Protein 8AII (pdb70)

InterPro domains:
  IPR004821 Cytidyltransferase-like domain [PF01467] (31-187)
  IPR004821 Cytidyltransferase-like domain [TIGR00125] (29-93)
  IPR005248 Nicotinate/nicotinamide nucleotide adenylyltransferase [MF_00244] (27-213)
  IPR005248 Nicotinate/nicotinamide nucleotide adenylyltransferase [PTHR39321] (27-213)
  IPR005248 Nicotinate/nicotinamide nucleotide adenylyltransferase [TIGR00482] (31-212)
  IPR005248 Nicotinate/nicotinamide nucleotide adenylyltransferase [cd02165] (29-212)
  IPR014729 Rossmann-like alpha/beta/alpha sandwich fold [G3DSA:3.40.50.620] (22-213)

Nearest PDB structures (foldseek):
  8aii-assembly1_A-2  TM=1.006E+00  e=9.623E-40  Enterococcus faecium
  9fyb-assembly1_B  TM=9.862E-01  e=6.782E-36  Enterococcus faecium
  9fyb-assembly1_A  TM=9.757E-01  e=2.408E-34  Enterococcus faecium
  3mmx-assembly3_C  TM=9.668E-01  e=5.795E-24  Bacillus anthracis
  3mmx-assembly1_A  TM=9.622E-01  e=2.511E-23  Bacillus anthracis

Organism: Enterococcus faecium (NCBI:txid1352)

Radius of gyration: 16.15 Å; Cα contacts (8 Å, |Δi|>4): 307; chains: 1; bounding box: 42×36×38 Å

B-factor: mean 56.64, std 21.01, range [23.48, 133.33]

Sequence (181 aa):
KKQVGILGGTFNPVHLAHLVMAEQAGRNLGLDRVFLLMPSYQTIDAKHRLNMLELAVEDNPFLQIETIELARGGKSYTTYDTMKELTQNNPDTDYYFIIGGDMVEYLPKWYKIDELTSMVNFVGIRRPGYTTDTPYPVIWVVDVPEIDISSTKIRQKIKEGCSIRYLVPDKVIDYIQNEGLYEY

Foldseek 3Di:
DAEEEEEEDQCLPPWDVNVQQQVQQCVVVVHQAYAYEHAADPPDVVLNVVQVCVQCVPPVRYHYDDVRVVVDDDDQVQVVLVVVCVVPVPYAYEYEDELVCLACCVVGDPSVVVLVRHAYEYEDDPPHDPDHPGHYHYDYTPDDPDDSVNVLVCLCVVHDCPPRHDPVSVVSCVVVVPSND

Secondary structure (DSSP, 8-state):
-EEEEEEEE--TT--HHHHHHHHHHHHHHT-SEEEEEEPP----HHHHHHHHHHHHTT-TTEEE--HHHHH-S---HHHHHHHHHHHSTTEEEEEEEETTGGGGGGGSTTHHHHHHHSEEEEEE-SSS-S--SS-EEEEE-------HHHHHHHHHHT---BTTB-HHHHHHHHHHTTT--

Structure (mmCIF, N/CA/C/O backbone):
data_8AII
#
_entry.id   8AII
#
_cell.length_a   62.511
_cell.length_b   65.644
_cell.length_c   108.373
_cell.angle_alpha   90.000
_cell.angle_beta   90.000
_cell.angle_gamma   90.000
#
_symmetry.space_group_name_H-M   'I 21 21 21'
#
loop_
_entity.id
_entity.type
_entity.pdbx_description
1 polymer 'Probable nicotinate-nucleotide adenylyltransferase'
2 non-polymer 'SULFATE ION'
3 non-polymer ADENINE
4 non-polymer 'MAGNESIUM ION'
5 water water
#
loop_
_atom_site.group_PDB
_atom_site.id
_atom_site.type_symbol
_atom_site.label_atom_id
_atom_site.label_alt_id
_atom_site.label_comp_id
_atom_site.label_asym_id
_atom_site.label_entity_id
_atom_site.lab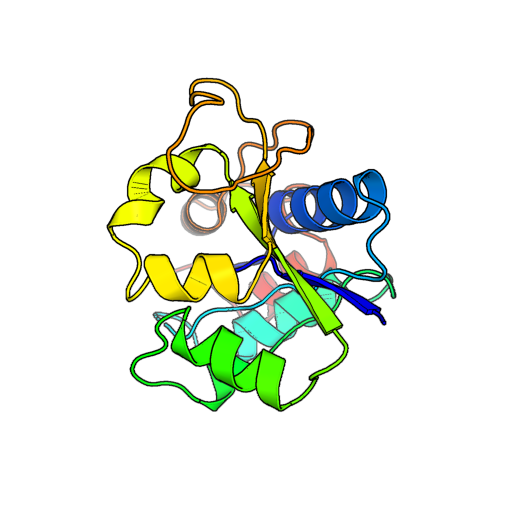el_seq_id
_atom_site.pdbx_PDB_ins_code
_atom_site.Cartn_x
_atom_site.Cartn_y
_atom_site.Cartn_z
_atom_site.occupancy
_atom_site.B_iso_or_equiv
_atom_site.auth_seq_id
_atom_site.auth_comp_id
_atom_site.auth_asym_id
_atom_site.auth_atom_id
_atom_site.pdbx_PDB_model_num
ATOM 1 N N . LYS A 1 24 ? -34.634 3.497 -26.681 1.00 54.04 24 LYS A N 1
ATOM 2 C CA . LYS A 1 24 ? -33.928 4.752 -26.432 1.00 53.89 24 LYS A CA 1
ATOM 3 C C . LYS A 1 24 ? -33.283 4.744 -25.053 1.00 55.11 24 LYS A C 1
ATOM 4 O O . LYS A 1 24 ? -33.928 4.999 -24.031 1.00 63.20 24 LYS A O 1
ATOM 10 N N . LYS A 1 25 ? -31.988 4.476 -25.047 1.00 39.34 25 LYS A N 1
ATOM 11 C CA . LYS A 1 25 ? -31.205 4.367 -23.834 1.00 43.50 25 LYS A CA 1
ATOM 12 C C . LYS A 1 25 ? -30.699 5.742 -23.412 1.00 42.62 25 LYS A C 1
ATOM 13 O O . LYS A 1 25 ? -30.564 6.665 -24.221 1.00 41.90 25 LYS A O 1
ATOM 19 N N . GLN A 1 26 ? -30.443 5.873 -22.119 1.00 39.03 26 GLN A N 1
ATOM 20 C CA . GLN A 1 26 ? -29.830 7.060 -21.545 1.00 37.78 26 GLN A CA 1
ATOM 21 C C . GLN A 1 26 ? -28.603 6.587 -20.792 1.00 38.54 26 GLN A C 1
ATOM 22 O O . GLN A 1 26 ? -28.718 5.790 -19.858 1.00 39.53 26 GLN A O 1
ATOM 28 N N . VAL A 1 27 ? -27.435 7.057 -21.202 1.00 35.51 27 VAL A N 1
ATOM 29 C CA . VAL A 1 27 ? -26.171 6.512 -20.729 1.00 33.35 27 VAL A CA 1
ATOM 30 C C . VAL A 1 27 ? -25.297 7.674 -20.291 1.00 33.36 27 VAL A C 1
ATOM 31 O O . VAL A 1 27 ? -25.127 8.637 -21.044 1.00 36.16 27 VAL A O 1
ATOM 35 N N . GLY A 1 28 ? -24.743 7.588 -19.078 1.00 32.70 28 GLY A N 1
ATOM 36 C CA . GLY A 1 28 ? -23.770 8.568 -18.625 1.00 32.75 28 GLY A CA 1
ATOM 37 C C . GLY A 1 28 ? -22.342 8.219 -19.015 1.00 31.79 28 GLY A C 1
ATOM 38 O O . GLY A 1 28 ? -21.986 7.054 -19.205 1.00 31.49 28 GLY A O 1
ATOM 39 N N . ILE A 1 29 ? -21.531 9.262 -19.173 1.00 30.12 29 ILE A N 1
ATOM 40 C CA . ILE A 1 29 ? -20.098 9.131 -19.411 1.00 31.49 29 ILE A CA 1
ATOM 41 C C . ILE A 1 29 ? -19.361 10.024 -18.417 1.00 35.97 29 ILE A C 1
ATOM 42 O O . ILE A 1 29 ? -19.612 11.233 -18.366 1.00 33.86 29 ILE A O 1
ATOM 47 N N . LEU A 1 30 ? -18.413 9.448 -17.679 1.00 32.77 30 LEU A N 1
ATOM 48 C CA . LEU A 1 30 ? -17.513 10.218 -16.820 1.00 36.16 30 LEU A CA 1
ATOM 49 C C . LEU A 1 30 ? -16.095 10.013 -17.329 1.00 35.12 30 LEU A C 1
ATOM 50 O O . LEU A 1 30 ? -15.550 8.907 -17.228 1.00 37.52 30 LEU A O 1
ATOM 55 N N . GLY A 1 31 ? -15.507 11.069 -17.912 1.00 39.61 31 GLY A N 1
ATOM 56 C CA . GLY A 1 31 ? -14.159 10.985 -18.428 1.00 45.01 31 GLY A CA 1
ATOM 57 C C . G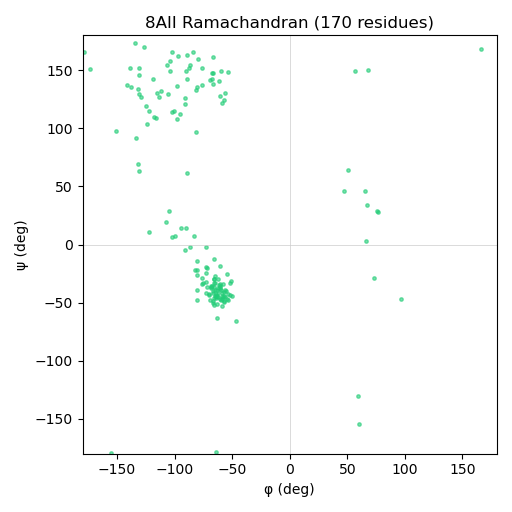LY A 1 31 ? -13.125 11.335 -17.370 1.00 49.38 31 GLY A C 1
ATOM 58 O O . GLY A 1 31 ? -13.448 11.916 -16.344 1.00 44.95 31 GLY A O 1
ATOM 59 N N . GLY A 1 32 ? -11.886 10.947 -17.635 1.00 50.89 32 GLY A N 1
ATOM 60 C CA . GLY A 1 32 ? -10.791 11.173 -16.712 1.00 43.42 32 GLY A CA 1
ATOM 61 C C . GLY A 1 32 ? -9.602 10.336 -17.130 1.00 49.76 32 GLY A C 1
ATOM 62 O O . GLY A 1 32 ? -9.702 9.456 -17.979 1.00 48.52 32 GLY A O 1
ATOM 63 N N . THR A 1 33 ? -8.455 10.630 -16.516 1.00 50.73 33 THR A N 1
ATOM 64 C CA . THR A 1 33 ? -7.295 9.756 -16.674 1.00 44.98 33 THR A CA 1
ATOM 65 C C . THR A 1 33 ? -7.430 8.491 -15.844 1.00 47.93 33 THR A C 1
ATOM 66 O O . THR A 1 33 ? -6.952 7.433 -16.258 1.00 47.39 33 THR A O 1
ATOM 70 N N . PHE A 1 34 ? -8.063 8.592 -14.673 1.00 41.31 34 PHE A N 1
ATOM 71 C CA . PHE A 1 34 ? -8.196 7.503 -13.706 1.00 40.08 34 PHE A CA 1
ATOM 72 C C . PHE A 1 34 ? -6.841 6.859 -13.423 1.00 44.63 34 PHE A C 1
ATOM 73 O O . PHE A 1 34 ? -6.594 5.687 -13.709 1.00 48.40 34 PHE A O 1
ATOM 81 N N . ASN A 1 35 ? -5.957 7.660 -12.840 1.00 43.14 35 ASN A N 1
ATOM 82 C CA . ASN A 1 35 ? -4.554 7.288 -12.663 1.00 41.33 35 ASN A CA 1
ATOM 83 C C . ASN A 1 35 ? -4.118 7.536 -11.225 1.00 48.56 35 ASN A C 1
ATOM 84 O O . ASN A 1 35 ? -3.206 8.327 -10.965 1.00 50.07 35 ASN A O 1
ATOM 89 N N . PRO A 1 36 ? -4.716 6.824 -10.254 1.00 45.11 36 PRO A N 1
ATOM 90 C CA . PRO A 1 36 ? -5.666 5.714 -10.380 1.00 41.09 36 PRO A CA 1
ATOM 91 C C . PRO A 1 36 ? -7.119 6.100 -10.129 1.00 44.63 36 PRO A C 1
ATOM 92 O O . PRO A 1 36 ? -7.393 7.170 -9.577 1.00 47.66 36 PRO A O 1
ATOM 96 N N . VAL A 1 37 ? -8.044 5.217 -10.506 1.00 40.33 37 VAL A N 1
ATOM 97 C CA . VAL A 1 37 ? -9.448 5.339 -10.109 1.00 40.12 37 VAL A CA 1
ATOM 98 C C . VAL A 1 37 ? -9.532 5.464 -8.585 1.00 43.41 37 VAL A C 1
ATOM 99 O O . VAL A 1 37 ? -8.701 4.896 -7.869 1.00 42.37 37 VAL A O 1
ATOM 103 N N . HIS A 1 38 ? -10.533 6.185 -8.066 1.00 43.63 38 HIS A N 1
ATOM 104 C CA . HIS A 1 38 ? -10.651 6.364 -6.616 1.00 38.97 38 HIS A CA 1
ATOM 105 C C . HIS A 1 38 ? -12.098 6.648 -6.236 1.00 41.77 38 HIS A C 1
ATOM 106 O O . HIS A 1 38 ? -12.984 6.709 -7.092 1.00 34.63 38 HIS A O 1
ATOM 113 N N . LEU A 1 39 ? -12.332 6.836 -4.924 1.00 32.83 39 LEU A N 1
ATOM 114 C CA . LEU A 1 39 ? -13.708 6.881 -4.433 1.00 36.11 39 LEU A CA 1
ATOM 115 C C . LEU A 1 39 ? -14.516 8.004 -5.064 1.00 32.96 39 LEU A C 1
ATOM 116 O O . LEU A 1 39 ? -15.720 7.852 -5.282 1.00 35.55 39 LEU A O 1
ATOM 121 N N . ALA A 1 40 ? -13.892 9.148 -5.336 1.00 37.50 40 ALA A N 1
ATOM 122 C CA . ALA A 1 40 ? -14.674 10.260 -5.871 1.00 33.34 40 ALA A CA 1
ATOM 123 C C . ALA A 1 40 ? -15.216 9.935 -7.260 1.00 32.78 40 ALA A C 1
ATOM 124 O O . ALA A 1 40 ? -16.352 10.304 -7.589 1.00 36.04 40 ALA A O 1
ATOM 126 N N . HIS A 1 41 ? -14.434 9.217 -8.078 1.00 31.65 41 HIS A N 1
ATOM 127 C CA . HIS A 1 41 ? -14.939 8.758 -9.378 1.00 36.92 41 HIS A CA 1
ATOM 128 C C . HIS A 1 41 ? -16.201 7.930 -9.208 1.00 35.47 41 HIS A C 1
ATOM 129 O O . HIS A 1 41 ? -17.182 8.108 -9.939 1.00 35.29 41 HIS A O 1
ATOM 136 N N . LEU A 1 42 ? -16.193 7.010 -8.241 1.00 32.44 42 LEU A N 1
ATOM 137 C CA . LEU A 1 42 ? -17.328 6.111 -8.063 1.00 25.63 42 LEU A CA 1
ATOM 138 C C . LEU A 1 42 ? -18.554 6.836 -7.532 1.00 34.51 42 LEU A C 1
ATOM 139 O O . LEU A 1 42 ? -19.681 6.556 -7.966 1.00 31.78 42 LEU A O 1
ATOM 144 N N . VAL A 1 43 ? -18.366 7.721 -6.554 1.00 32.37 43 VAL A N 1
ATOM 145 C CA . VAL A 1 43 ? -19.481 8.508 -6.034 1.00 32.69 43 VAL A CA 1
ATOM 146 C C . VAL A 1 43 ? -20.049 9.424 -7.116 1.00 31.80 43 VAL A C 1
ATOM 147 O O . VAL A 1 43 ? -21.266 9.538 -7.274 1.00 32.19 43 VAL A O 1
ATOM 151 N N . MET A 1 44 ? -19.178 10.120 -7.848 1.00 30.45 44 MET A N 1
ATOM 152 C CA . MET A 1 44 ? -19.671 11.041 -8.879 1.00 32.82 44 MET A CA 1
ATOM 153 C C . MET A 1 44 ? -20.481 10.295 -9.932 1.00 34.22 44 MET A C 1
ATOM 154 O O . MET A 1 44 ? -21.580 10.719 -10.311 1.00 38.04 44 MET A O 1
ATOM 159 N N . ALA A 1 45 ? -19.953 9.171 -10.407 1.00 37.96 45 ALA A N 1
ATOM 160 C CA . ALA A 1 45 ? -20.631 8.414 -11.448 1.00 35.90 45 ALA A CA 1
ATOM 161 C C . ALA A 1 45 ? -21.939 7.841 -10.935 1.00 37.45 45 ALA A C 1
ATOM 162 O O . ALA A 1 45 ? -22.993 8.025 -11.554 1.00 31.42 45 ALA A O 1
ATOM 164 N N . GLU A 1 46 ? -21.897 7.133 -9.798 1.00 30.60 46 GLU A N 1
ATOM 165 C CA . GLU A 1 46 ? -23.125 6.531 -9.287 1.00 28.43 46 GLU A CA 1
ATOM 166 C C . GLU A 1 46 ? -24.170 7.580 -8.940 1.00 30.53 46 GLU A C 1
ATOM 167 O O . GLU A 1 46 ? -25.349 7.420 -9.279 1.00 35.16 46 GLU A O 1
ATOM 173 N N . GLN A 1 47 ? -23.769 8.661 -8.257 1.00 33.08 47 GLN A N 1
ATOM 174 C CA . GLN A 1 47 ? -24.760 9.634 -7.797 1.00 32.59 47 GLN A CA 1
ATOM 175 C C . GLN A 1 47 ? -25.371 10.396 -8.978 1.00 35.35 47 GLN A C 1
ATOM 176 O O . GLN A 1 47 ? -26.590 10.589 -9.035 1.00 35.62 47 GLN A O 1
ATOM 182 N N . ALA A 1 48 ? -24.533 10.895 -9.892 1.00 33.28 48 ALA A N 1
ATOM 183 C CA . ALA A 1 48 ? -25.060 11.619 -11.057 1.00 34.86 48 ALA A CA 1
ATOM 184 C C . ALA A 1 48 ? -26.008 10.740 -11.868 1.00 34.88 48 ALA A C 1
ATOM 185 O O . ALA A 1 48 ? -27.115 11.160 -12.236 1.00 35.45 48 ALA A O 1
ATOM 187 N N . GLY A 1 49 ? -25.598 9.505 -12.145 1.00 37.36 49 GLY A N 1
ATOM 188 C CA . GLY A 1 49 ? -26.453 8.621 -12.916 1.00 32.71 49 GLY A CA 1
ATOM 189 C C . GLY A 1 49 ? -27.730 8.252 -12.188 1.00 37.69 49 GLY A C 1
ATOM 190 O O . GLY A 1 49 ? -28.816 8.276 -12.774 1.00 35.33 49 GLY A O 1
ATOM 191 N N . ARG A 1 50 ? -27.623 7.879 -10.905 1.00 32.90 50 ARG A N 1
ATOM 192 C CA . ARG A 1 50 ? -28.818 7.470 -10.179 1.00 31.13 50 ARG A CA 1
ATOM 193 C C . ARG A 1 50 ? -29.743 8.656 -9.951 1.00 33.39 50 ARG A C 1
ATOM 194 O O . ARG A 1 50 ? -30.964 8.510 -10.007 1.00 33.53 50 ARG A O 1
ATOM 202 N N . ASN A 1 51 ? -29.188 9.844 -9.684 1.00 34.36 51 ASN A N 1
ATOM 203 C CA . ASN A 1 51 ? -30.081 10.960 -9.392 1.00 38.91 51 ASN A CA 1
ATOM 204 C C . ASN A 1 51 ? -30.860 11.360 -10.650 1.00 38.91 51 ASN A C 1
ATOM 205 O O . ASN A 1 51 ? -32.044 11.712 -10.575 1.00 36.53 51 ASN A O 1
ATOM 210 N N . LEU A 1 52 ? -30.228 11.275 -11.818 1.00 36.36 52 LEU A N 1
ATOM 211 C CA . LEU A 1 52 ? -30.907 11.594 -13.069 1.00 29.10 52 LEU A CA 1
ATOM 212 C C . LEU A 1 52 ? -31.765 10.445 -13.574 1.00 35.54 52 LEU A C 1
ATOM 213 O O . LEU A 1 52 ? -32.574 10.650 -14.488 1.00 40.64 52 LEU A O 1
ATOM 218 N N . GLY A 1 53 ? -31.590 9.242 -13.034 1.00 35.27 53 GLY A N 1
ATOM 219 C CA . GLY A 1 53 ? -32.323 8.108 -13.553 1.00 35.37 53 GLY A CA 1
ATOM 220 C C . GLY A 1 53 ? -31.778 7.588 -14.867 1.00 36.03 53 GLY A C 1
ATOM 221 O O . GLY A 1 53 ? -32.541 7.057 -15.679 1.00 38.43 53 GLY A O 1
ATOM 222 N N . LEU A 1 54 ? -30.477 7.750 -15.113 1.00 31.05 54 LEU A N 1
ATOM 223 C CA . LEU A 1 54 ? -29.854 7.163 -16.294 1.00 36.66 54 LEU A CA 1
ATOM 224 C C . LEU A 1 54 ? -29.867 5.637 -16.191 1.00 36.01 54 LEU A C 1
ATOM 225 O O . LEU A 1 54 ? -30.048 5.065 -15.109 1.00 35.06 54 LEU A O 1
ATOM 230 N N . ASP A 1 55 ? -29.689 4.966 -17.342 1.00 35.58 55 ASP A N 1
ATOM 231 C CA . ASP A 1 55 ? -29.678 3.500 -17.348 1.00 29.68 55 ASP A CA 1
ATOM 232 C C . ASP A 1 55 ? -28.376 2.923 -16.806 1.00 26.66 55 ASP A C 1
ATOM 233 O O . ASP A 1 55 ? -28.370 1.792 -16.304 1.00 33.01 55 ASP A O 1
ATOM 238 N N . ARG A 1 56 ? -27.268 3.642 -16.958 1.00 32.51 56 ARG A N 1
ATOM 239 C CA . ARG A 1 56 ? -25.953 3.208 -16.494 1.00 34.74 56 ARG A CA 1
ATOM 240 C C . ARG A 1 56 ? -24.995 4.330 -16.834 1.00 30.60 56 ARG A C 1
ATOM 241 O O . ARG A 1 56 ? -25.337 5.260 -17.576 1.00 33.90 56 ARG A O 1
ATOM 249 N N . VAL A 1 57 ? -23.803 4.264 -16.234 1.00 29.84 57 VAL A N 1
ATOM 250 C CA . VAL A 1 57 ? -22.766 5.272 -16.415 1.00 29.89 57 VAL A CA 1
ATOM 251 C C . VAL A 1 57 ? -21.468 4.551 -16.720 1.00 36.08 57 VAL A C 1
ATOM 252 O O . VAL A 1 57 ? -21.118 3.588 -16.032 1.00 37.07 57 VAL A O 1
ATOM 256 N N . PHE A 1 58 ? -20.754 5.023 -17.736 1.00 31.28 58 PHE A N 1
ATOM 257 C CA . PHE A 1 58 ? -19.469 4.471 -18.122 1.00 33.33 58 PHE A CA 1
ATOM 258 C C . PHE A 1 58 ? -18.378 5.406 -17.629 1.00 33.32 58 PHE A C 1
ATOM 259 O O . PHE A 1 58 ? -18.464 6.624 -17.827 1.00 36.42 58 PHE A O 1
ATOM 267 N N A LEU A 1 59 ? -17.368 4.835 -16.972 0.43 33.08 59 LEU A N 1
ATOM 268 N N B LEU A 1 59 ? -17.348 4.840 -17.010 0.57 33.38 59 LEU A N 1
ATOM 269 C CA A LEU A 1 59 ? -16.105 5.524 -16.743 0.43 30.97 59 LEU A CA 1
ATOM 270 C CA B LEU A 1 59 ? -16.119 5.570 -16.736 0.57 30.53 59 LEU A CA 1
ATOM 271 C C A LEU A 1 59 ? -15.265 5.402 -18.007 0.43 32.96 59 LEU A C 1
ATOM 272 C C B LEU A 1 59 ? -15.228 5.412 -17.962 0.57 33.24 59 LEU A C 1
ATOM 273 O O A LEU A 1 59 ? -15.045 4.294 -18.502 0.43 32.51 59 LEU A O 1
ATOM 274 O O B LEU A 1 59 ? -14.951 4.289 -18.390 0.57 33.45 59 LEU A O 1
ATOM 283 N N . MET A 1 60 ? -14.806 6.531 -18.544 1.00 30.15 60 MET A N 1
ATOM 284 C CA . MET A 1 60 ? -14.131 6.538 -19.839 1.00 34.68 60 MET A CA 1
ATOM 285 C C . MET A 1 60 ? -12.700 7.024 -19.704 1.00 33.38 60 MET A C 1
ATOM 286 O O . MET A 1 60 ? -12.433 8.235 -19.760 1.00 38.19 60 MET A O 1
ATOM 291 N N . PRO A 1 61 ? -11.741 6.117 -19.551 1.00 36.21 61 PRO A N 1
ATOM 292 C CA . PRO A 1 61 ? -10.346 6.533 -19.402 1.00 35.69 61 PRO A CA 1
ATOM 293 C C . PRO A 1 61 ? -9.836 7.173 -20.671 1.00 50.96 61 PRO A C 1
ATOM 294 O O . PRO A 1 61 ? -10.092 6.690 -21.775 1.00 45.00 61 PRO A O 1
ATOM 298 N N . SER A 1 62 ? -9.098 8.260 -20.509 1.00 50.72 62 SER A N 1
ATOM 299 C CA . SER A 1 62 ? -8.507 8.918 -21.658 1.00 49.86 62 SER A CA 1
ATOM 300 C C . SER A 1 62 ? -7.192 8.241 -22.026 1.00 50.27 62 SER A C 1
ATOM 301 O O . SER A 1 62 ? -6.628 7.457 -21.259 1.00 47.20 62 SER A O 1
ATOM 304 N N . TYR A 1 63 ? -6.701 8.539 -23.222 1.00 53.66 63 TYR A N 1
ATOM 305 C CA . TYR A 1 63 ? -5.424 7.984 -23.629 1.00 62.22 63 TYR A CA 1
ATOM 306 C C . TYR A 1 63 ? -4.286 8.794 -23.026 1.00 62.19 63 TYR A C 1
ATOM 307 O O . TYR A 1 63 ? -4.314 10.028 -23.033 1.00 65.97 63 TYR A O 1
ATOM 316 N N . GLN A 1 64 ? -3.289 8.085 -22.496 1.00 67.87 64 GLN A N 1
ATOM 317 C CA . GLN A 1 64 ? -2.161 8.690 -21.777 1.00 68.22 64 GLN A CA 1
ATOM 318 C C . GLN A 1 64 ? -2.608 9.549 -20.595 1.00 72.74 64 GLN A C 1
ATOM 319 O O . GLN A 1 64 ? -3.676 9.327 -20.007 1.00 76.21 64 GLN A O 1
ATOM 325 N N . THR A 1 73 ? 3.469 8.426 -16.224 1.00 114.58 73 THR A N 1
ATOM 326 C CA . THR A 1 73 ? 3.070 7.662 -17.407 1.00 111.33 73 THR A CA 1
ATOM 327 C C . THR A 1 73 ? 3.154 6.153 -17.158 1.00 102.03 73 THR A C 1
ATOM 328 O O . THR A 1 73 ? 4.200 5.538 -17.373 1.00 109.06 73 THR A O 1
ATOM 332 N N . ILE A 1 74 ? 2.049 5.562 -16.706 1.00 96.71 74 ILE A N 1
ATOM 333 C CA . ILE A 1 74 ? 1.962 4.121 -16.503 1.00 84.89 74 ILE A CA 1
ATOM 334 C C . ILE A 1 74 ? 1.103 3.538 -17.615 1.00 78.68 74 ILE A C 1
ATOM 335 O O . ILE A 1 74 ? 0.263 4.231 -18.204 1.00 72.67 74 ILE A O 1
ATOM 340 N N . ASP A 1 75 ? 1.325 2.256 -17.914 1.00 75.90 75 ASP A N 1
ATOM 341 C CA . ASP A 1 75 ? 0.657 1.647 -19.055 1.00 75.77 75 ASP A CA 1
ATOM 342 C C . ASP A 1 75 ? -0.847 1.546 -18.823 1.00 67.16 75 ASP A C 1
ATOM 343 O O . ASP A 1 75 ? -1.324 1.390 -17.693 1.00 62.41 75 ASP A O 1
ATOM 348 N N . ALA A 1 76 ? -1.600 1.654 -19.921 1.00 60.85 76 ALA A N 1
ATOM 349 C CA . ALA A 1 76 ? -3.049 1.710 -19.806 1.00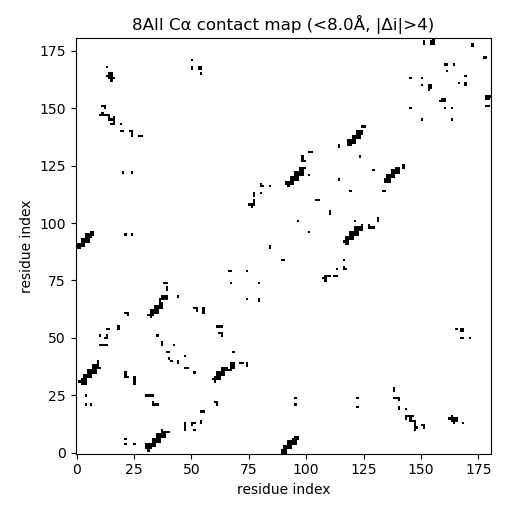 59.92 76 ALA A CA 1
ATOM 350 C C . ALA A 1 76 ? -3.616 0.415 -19.248 1.00 57.20 76 ALA A C 1
ATOM 351 O O . ALA A 1 76 ? -4.647 0.442 -18.571 1.00 51.91 76 ALA A O 1
ATOM 353 N N . LYS A 1 77 ? -2.922 -0.684 -19.469 1.00 57.15 77 LYS A N 1
ATOM 354 C CA . LYS A 1 77 ? -3.444 -1.973 -18.983 1.00 57.67 77 LYS A CA 1
ATOM 355 C C . LYS A 1 77 ? -3.683 -1.864 -17.481 1.00 53.29 77 LYS A C 1
ATOM 356 O O . LYS A 1 77 ? -4.657 -2.408 -16.995 1.00 54.34 77 LYS A O 1
ATOM 362 N N . HIS A 1 78 ? -2.784 -1.193 -16.790 1.00 55.18 78 HIS A N 1
ATOM 363 C CA . HIS A 1 78 ? -2.907 -1.062 -15.342 1.00 54.88 78 HIS A CA 1
ATOM 364 C C . HIS A 1 78 ? -4.113 -0.221 -14.966 1.00 48.00 78 HIS A C 1
ATOM 365 O O . HIS A 1 78 ? -4.924 -0.627 -14.125 1.00 46.47 78 HIS A O 1
ATOM 372 N N . ARG A 1 79 ? -4.237 0.964 -15.573 1.00 50.88 79 ARG A N 1
ATOM 373 C CA . ARG A 1 79 ? -5.392 1.820 -15.328 1.00 48.75 79 ARG A CA 1
ATOM 374 C C . ARG A 1 79 ? -6.692 1.078 -15.600 1.00 47.00 79 ARG A C 1
ATOM 375 O O . ARG A 1 79 ? -7.672 1.227 -14.864 1.00 39.53 79 ARG A O 1
ATOM 383 N N . LEU A 1 80 ? -6.722 0.275 -16.667 1.00 49.31 80 LEU A N 1
ATOM 384 C CA . LEU A 1 80 ? -7.937 -0.456 -17.022 1.00 41.50 80 LEU A CA 1
ATOM 385 C C . LEU A 1 80 ? -8.235 -1.571 -16.024 1.00 42.25 80 LEU A C 1
ATOM 386 O O . LEU A 1 80 ? -9.394 -1.783 -15.652 1.00 43.33 80 LEU A O 1
ATOM 391 N N . ASN A 1 81 ? -7.209 -2.325 -15.623 1.00 39.42 81 ASN A N 1
ATOM 392 C CA . ASN A 1 81 ? -7.395 -3.367 -14.619 1.00 48.04 81 ASN A CA 1
ATOM 393 C C . ASN A 1 81 ?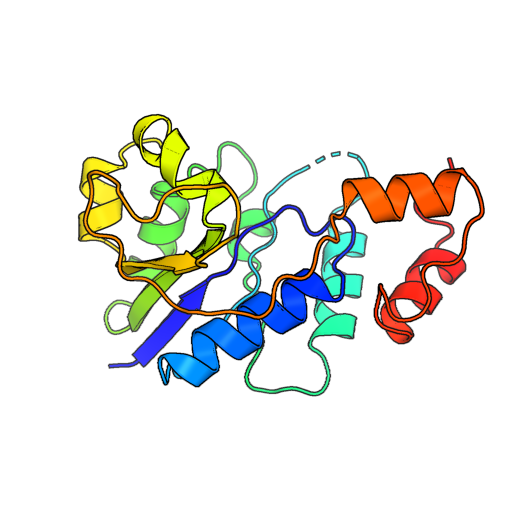 -7.954 -2.789 -13.329 1.00 50.23 81 ASN A C 1
ATOM 394 O O . ASN A 1 81 ? -8.868 -3.357 -12.720 1.00 46.71 81 ASN A O 1
ATOM 399 N N . MET A 1 82 ? -7.396 -1.664 -12.885 1.00 48.80 82 MET A N 1
ATOM 400 C CA . MET A 1 82 ? -7.897 -1.033 -11.672 1.00 36.56 82 MET A CA 1
ATOM 401 C C . MET A 1 82 ? -9.333 -0.573 -11.853 1.00 42.32 82 MET A C 1
ATOM 402 O O . MET A 1 82 ? -10.176 -0.791 -10.973 1.00 43.68 82 MET A O 1
ATOM 407 N N . LEU A 1 83 ? -9.632 0.047 -13.002 1.00 43.63 83 LEU A N 1
ATOM 408 C CA . LEU A 1 83 ? -10.994 0.484 -13.290 1.00 42.38 83 LEU A CA 1
ATOM 409 C C . LEU A 1 83 ? -11.960 -0.686 -13.228 1.00 38.31 83 LEU A C 1
ATOM 410 O O . LEU A 1 83 ? -13.003 -0.611 -12.574 1.00 39.68 83 LEU A O 1
ATOM 415 N N . GLU A 1 84 ? -11.621 -1.787 -13.894 1.00 40.76 84 GLU A N 1
ATOM 416 C CA . GLU A 1 84 ? -12.512 -2.943 -13.880 1.00 47.42 84 GLU A CA 1
ATOM 417 C C . GLU A 1 84 ? -12.678 -3.512 -12.471 1.00 48.48 84 GLU A C 1
ATOM 418 O O . GLU A 1 84 ? -13.790 -3.885 -12.075 1.00 46.27 84 GLU A O 1
ATOM 424 N N . LEU A 1 85 ? -11.598 -3.557 -11.682 1.00 48.45 85 LEU A N 1
ATOM 425 C CA . LEU A 1 85 ? -11.739 -3.959 -10.283 1.00 50.56 85 LEU A CA 1
ATOM 426 C C . LEU A 1 85 ? -12.678 -3.021 -9.525 1.00 45.24 85 LEU A C 1
ATOM 427 O O . LEU A 1 85 ? -13.500 -3.469 -8.717 1.00 44.65 85 LEU A O 1
ATOM 432 N N . ALA A 1 86 ? -12.592 -1.720 -9.804 1.00 40.22 86 ALA A N 1
ATOM 433 C CA . ALA A 1 86 ? -13.342 -0.735 -9.032 1.00 37.99 86 ALA A CA 1
ATOM 434 C C . ALA A 1 86 ? -14.841 -0.831 -9.271 1.00 43.90 86 ALA A C 1
ATOM 435 O O . ALA A 1 86 ? -15.619 -0.592 -8.345 1.00 34.06 86 ALA A O 1
ATOM 437 N N . VAL A 1 87 ? -15.269 -1.132 -10.506 1.00 41.97 87 VAL A N 1
ATOM 438 C CA . VAL A 1 87 ? -16.692 -1.175 -10.860 1.00 40.31 87 VAL A CA 1
ATOM 439 C C . VAL A 1 87 ? -17.230 -2.599 -10.870 1.00 44.00 87 VAL A C 1
ATOM 440 O O . VAL A 1 87 ? -18.393 -2.823 -11.228 1.00 39.88 87 VAL A O 1
ATOM 444 N N . GLU A 1 88 ? -16.413 -3.556 -10.428 1.00 44.70 88 GLU A N 1
ATOM 445 C CA . GLU A 1 88 ? -16.626 -4.989 -10.633 1.00 58.59 88 GLU A CA 1
ATOM 446 C C . GLU A 1 88 ? -18.024 -5.454 -10.237 1.00 58.89 88 GLU A C 1
ATOM 447 O O . GLU A 1 88 ? -18.653 -6.256 -10.942 1.00 62.96 88 GLU A O 1
ATOM 453 N N . ASP A 1 89 ? -18.503 -4.994 -9.083 1.00 44.12 89 ASP A N 1
ATOM 454 C CA . ASP A 1 89 ? -19.633 -5.605 -8.399 1.00 49.78 89 ASP A CA 1
ATOM 455 C C . ASP A 1 89 ? -20.902 -4.790 -8.548 1.00 47.20 89 ASP A C 1
ATOM 456 O O . ASP A 1 89 ? -21.755 -4.814 -7.658 1.00 43.12 89 ASP A O 1
ATOM 461 N N . ASN A 1 90 ? -21.033 -4.060 -9.650 1.00 44.36 90 ASN A N 1
ATOM 462 C CA . ASN A 1 90 ? -22.042 -3.012 -9.772 1.00 38.36 90 ASN A CA 1
ATOM 463 C C . ASN A 1 90 ? -22.421 -2.895 -11.237 1.00 37.15 90 ASN A C 1
ATOM 464 O O . ASN A 1 90 ? -21.738 -2.208 -12.006 1.00 35.53 90 ASN A O 1
ATOM 469 N N . PRO A 1 91 ? -23.520 -3.520 -11.663 1.00 38.72 91 PRO A N 1
ATOM 470 C CA . PRO A 1 91 ? -23.916 -3.453 -13.082 1.00 39.05 91 PRO A CA 1
ATOM 471 C C . PRO A 1 91 ? -24.183 -2.049 -13.574 1.00 40.94 91 PRO A C 1
ATOM 472 O O . PRO A 1 91 ? -24.171 -1.816 -14.792 1.00 39.65 91 PRO A O 1
ATOM 476 N N . PHE A 1 92 ? -24.413 -1.098 -12.667 1.00 33.65 92 PHE A N 1
ATOM 477 C CA . PHE A 1 92 ? -24.709 0.269 -13.074 1.00 32.81 92 PHE A CA 1
ATOM 478 C C . PHE A 1 92 ? -23.487 0.994 -13.603 1.00 31.80 92 PHE A C 1
ATOM 479 O O . PHE A 1 92 ? -23.625 1.959 -14.364 1.00 32.96 92 PHE A O 1
ATOM 487 N N . LEU A 1 93 ? -22.291 0.584 -13.208 1.00 28.41 93 LEU A N 1
ATOM 488 C CA . LEU A 1 93 ? -21.085 1.288 -13.622 1.00 32.23 93 LEU A CA 1
ATOM 489 C C . LEU A 1 93 ? -20.258 0.362 -14.492 1.00 34.31 93 LEU A C 1
ATOM 490 O O . LEU A 1 93 ? -20.028 -0.799 -14.125 1.00 32.70 93 LEU A O 1
ATOM 495 N N . GLN A 1 94 ? -19.842 0.866 -15.651 1.00 35.53 94 GLN A N 1
ATOM 496 C CA . GLN A 1 94 ? -19.085 0.095 -16.622 1.00 35.23 94 GLN A CA 1
ATOM 497 C C . GLN A 1 94 ? -17.921 0.941 -17.119 1.00 29.06 94 GLN A C 1
ATOM 498 O O . GLN A 1 94 ? -17.819 2.131 -16.817 1.00 32.72 94 GLN A O 1
ATOM 504 N N . ILE A 1 95 ? -17.045 0.322 -17.910 1.00 34.96 95 ILE A N 1
ATOM 505 C CA . ILE A 1 95 ? -15.853 0.978 -18.438 1.00 31.48 95 ILE A CA 1
ATOM 506 C C . ILE A 1 95 ? -15.997 1.099 -19.956 1.00 34.48 95 ILE A C 1
ATOM 507 O O . ILE A 1 95 ? -16.256 0.107 -20.639 1.00 32.02 95 ILE A O 1
ATOM 512 N N . GLU A 1 96 ? -15.826 2.311 -20.469 1.00 33.07 96 GLU A N 1
ATOM 513 C CA . GLU A 1 96 ? -15.808 2.578 -21.902 1.00 34.70 96 GLU A CA 1
ATOM 514 C C . GLU A 1 96 ? -14.348 2.714 -22.320 1.00 40.60 96 GLU A C 1
ATOM 515 O O . GLU A 1 96 ? -13.655 3.632 -21.880 1.00 39.12 96 GLU A O 1
ATOM 521 N N . THR A 1 97 ? -13.876 1.796 -23.155 1.00 39.22 97 THR A N 1
ATOM 522 C CA . THR A 1 97 ? -12.461 1.699 -23.485 1.00 36.32 97 THR A CA 1
ATOM 523 C C . THR A 1 97 ? -12.119 2.285 -24.849 1.00 40.79 97 THR A C 1
ATOM 524 O O . THR A 1 97 ? -10.974 2.146 -25.293 1.00 38.46 97 THR A O 1
ATOM 528 N N . ILE A 1 98 ? -13.076 2.928 -25.530 1.00 37.38 98 ILE A N 1
ATOM 529 C CA . ILE A 1 98 ? -12.840 3.318 -26.922 1.00 40.66 98 ILE A CA 1
ATOM 530 C C . ILE A 1 98 ? -11.650 4.264 -27.043 1.00 45.23 98 ILE A C 1
ATOM 531 O O . ILE A 1 98 ? -10.889 4.192 -28.012 1.00 41.12 98 ILE A O 1
ATOM 536 N N . GLU A 1 99 ? -11.425 5.126 -26.047 1.00 43.11 99 GLU A N 1
ATOM 537 C CA . GLU A 1 99 ? -10.322 6.080 -26.166 1.00 43.40 99 GLU A CA 1
ATOM 538 C C . GLU A 1 99 ? -8.971 5.395 -26.008 1.00 45.42 99 GLU A C 1
ATOM 539 O O . GLU A 1 99 ? -7.992 5.788 -26.664 1.00 49.07 99 GLU A O 1
ATOM 545 N N . LEU A 1 100 ? -8.905 4.344 -25.187 1.00 49.30 100 LEU A N 1
ATOM 546 C CA . LEU A 1 100 ? -7.674 3.566 -25.081 1.00 48.44 100 LEU A CA 1
ATOM 547 C C . LEU A 1 100 ? -7.355 2.841 -26.376 1.00 49.84 100 LEU A C 1
ATOM 548 O O . LEU A 1 100 ? -6.180 2.665 -26.715 1.00 49.19 100 LEU A O 1
ATOM 553 N N . ALA A 1 101 ? -8.380 2.414 -27.114 1.00 49.56 101 ALA A N 1
ATOM 554 C CA . ALA A 1 101 ? -8.143 1.632 -28.323 1.00 51.35 101 ALA A CA 1
ATOM 555 C C . ALA A 1 101 ? -7.774 2.514 -29.501 1.00 57.00 101 ALA A C 1
ATOM 556 O O . ALA A 1 101 ? -6.920 2.149 -30.315 1.00 58.89 101 ALA A O 1
ATOM 558 N N . ARG A 1 102 ? -8.412 3.674 -29.616 1.00 66.46 102 ARG A N 1
ATOM 559 C CA . ARG A 1 102 ? -8.199 4.512 -30.788 1.00 69.72 102 ARG A CA 1
ATOM 560 C C . ARG A 1 102 ? -6.915 5.324 -30.686 1.00 71.08 102 ARG A C 1
ATOM 561 O O . ARG A 1 102 ? -6.322 5.665 -31.715 1.00 69.64 102 ARG A O 1
ATOM 569 N N . GLY A 1 103 ? -6.465 5.621 -29.467 1.00 72.66 103 GLY A N 1
ATOM 570 C CA . GLY A 1 103 ? -5.224 6.322 -29.192 1.00 79.64 103 GLY A CA 1
ATOM 571 C C . GLY A 1 103 ? -5.187 7.706 -29.812 1.00 85.00 103 GLY A C 1
ATOM 572 O O . GLY A 1 103 ? -6.219 8.356 -30.036 1.00 80.77 103 GLY A O 1
ATOM 573 N N . GLY A 1 104 ? -3.965 8.171 -30.067 1.00 82.11 104 GLY A N 1
ATOM 574 C CA . GLY A 1 104 ? -3.734 9.366 -30.863 1.00 88.07 104 GLY A CA 1
ATOM 575 C C . GLY A 1 104 ? -4.362 10.650 -30.362 1.00 88.41 104 GLY A C 1
ATOM 576 O O . GLY A 1 104 ? -4.164 11.072 -29.214 1.00 88.41 104 GLY A O 1
ATOM 577 N N . LYS A 1 105 ? -5.051 11.337 -31.269 1.00 90.15 105 LYS A N 1
ATOM 578 C CA . LYS A 1 105 ? -5.564 12.681 -30.920 1.00 93.64 105 LYS A CA 1
ATOM 579 C C . LYS A 1 105 ? -6.575 12.666 -29.777 1.00 92.94 105 LYS A C 1
ATOM 580 O O . LYS A 1 105 ? -6.298 13.340 -28.767 1.00 91.60 105 LYS A O 1
ATOM 586 N N . SER A 1 106 ? -7.709 12.003 -29.984 1.00 91.45 106 SER A N 1
ATOM 587 C CA . SER A 1 106 ? -8.760 11.888 -28.942 1.00 81.83 106 SER A CA 1
ATOM 588 C C . SER A 1 106 ? -9.452 13.169 -28.525 1.00 70.62 106 SER A C 1
ATOM 589 O O . SER A 1 106 ? -9.583 13.390 -27.320 1.00 68.77 106 SER A O 1
ATOM 592 N N . TYR A 1 107 ? -9.859 13.988 -29.474 1.00 69.12 107 TYR A N 1
ATOM 593 C CA . TYR A 1 107 ? -10.727 15.057 -29.013 1.00 59.41 107 TYR A CA 1
ATOM 594 C C . TYR A 1 107 ? -12.075 14.453 -28.655 1.00 54.94 107 TYR A C 1
ATOM 595 O O . TYR A 1 107 ? -12.554 13.528 -29.321 1.00 57.73 107 TYR A O 1
ATOM 604 N N A THR A 1 108 ? -12.683 14.984 -27.594 0.70 49.49 108 THR A N 1
ATOM 605 N N B THR A 1 108 ? -12.696 14.969 -27.590 0.30 50.64 108 THR A N 1
ATOM 606 C CA A THR A 1 108 ? -13.914 14.407 -27.079 0.70 46.62 108 THR A CA 1
ATOM 607 C CA B THR A 1 108 ? -13.908 14.328 -27.089 0.30 46.17 108 THR A CA 1
ATOM 608 C C A THR A 1 108 ? -14.994 14.384 -28.141 0.70 44.36 108 THR A C 1
ATOM 609 C C B THR A 1 108 ? -15.058 14.421 -28.088 0.30 45.61 108 THR A C 1
ATOM 610 O O A THR A 1 108 ? -15.770 13.428 -28.227 0.70 44.04 108 THR A O 1
ATOM 611 O O B THR A 1 108 ? -15.950 13.566 -28.076 0.30 43.97 108 THR A O 1
ATOM 618 N N . TYR A 1 109 ? -15.051 15.432 -28.961 1.00 50.57 109 TYR A N 1
ATOM 619 C CA . TYR A 1 109 ? -16.001 15.474 -30.075 1.00 50.21 109 TYR A CA 1
ATOM 620 C C . TYR A 1 109 ? -15.876 14.237 -30.962 1.00 53.31 109 TYR A C 1
ATOM 621 O O . TYR A 1 109 ? -16.881 13.598 -31.296 1.00 53.18 109 TYR A O 1
ATOM 630 N N . ASP A 1 110 ? -14.642 13.902 -31.369 1.00 49.44 110 ASP A N 1
ATOM 631 C CA . ASP A 1 110 ? -14.405 12.723 -32.205 1.00 52.73 110 ASP A CA 1
ATOM 632 C C . ASP A 1 110 ? -14.885 11.454 -31.507 1.00 50.20 110 ASP A C 1
ATOM 633 O O . ASP A 1 110 ? -15.499 10.579 -32.127 1.00 44.00 110 ASP A O 1
ATOM 638 N N . THR A 1 111 ? -14.612 11.348 -30.210 1.00 41.84 111 THR A N 1
ATOM 639 C CA . THR A 1 111 ? -15.008 10.171 -29.443 1.00 46.80 111 THR A CA 1
ATOM 640 C C . THR A 1 111 ? -16.522 10.025 -29.405 1.00 47.43 111 THR A C 1
ATOM 641 O O . THR A 1 111 ? -17.066 8.956 -29.707 1.00 47.75 111 THR A O 1
ATOM 645 N N . MET A 1 112 ? -17.222 11.097 -29.032 1.00 47.04 112 MET A N 1
ATOM 646 C CA . MET A 1 112 ? -18.677 11.042 -28.973 1.00 44.38 112 MET A CA 1
ATOM 647 C C . MET A 1 112 ? -19.286 10.862 -30.352 1.00 46.15 112 MET A C 1
ATOM 648 O O . MET A 1 112 ? -20.365 10.273 -30.474 1.00 45.87 112 MET A O 1
ATOM 653 N N . LYS A 1 113 ? -18.621 11.367 -31.392 1.00 42.52 113 LYS A N 1
ATOM 654 C CA . LYS A 1 113 ? -19.076 11.088 -32.750 1.00 47.12 113 LYS A CA 1
ATOM 655 C C . LYS A 1 113 ? -19.003 9.599 -33.058 1.00 48.33 113 LYS A C 1
ATOM 656 O O . LYS A 1 113 ? -19.925 9.036 -33.664 1.00 44.64 113 LYS A O 1
ATOM 662 N N . GLU A 1 114 ? -17.924 8.941 -32.686 1.00 48.00 114 GLU A N 1
ATOM 663 C CA . GLU A 1 114 ? -17.847 7.480 -32.897 1.00 49.56 114 GLU A CA 1
ATOM 664 C C . GLU A 1 114 ? -18.905 6.776 -32.049 1.00 44.51 114 GLU A C 1
ATOM 665 O O . GLU A 1 114 ? -19.560 5.885 -32.559 1.00 42.06 114 GLU A O 1
ATOM 671 N N . LEU A 1 115 ? -19.054 7.181 -30.790 1.00 45.15 115 LEU A N 1
ATOM 672 C CA . LEU A 1 115 ? -19.977 6.460 -29.916 1.00 39.07 115 LEU A CA 1
ATOM 673 C C . LEU A 1 115 ? -21.423 6.648 -30.371 1.00 42.35 115 LEU A C 1
ATOM 674 O O . LEU A 1 115 ? -22.230 5.715 -30.279 1.00 39.95 115 LEU A O 1
ATOM 679 N N . THR A 1 116 ? -21.773 7.837 -30.889 1.00 40.61 116 THR A N 1
ATOM 680 C CA . THR A 1 116 ? -23.162 8.050 -31.291 1.00 43.99 116 THR A CA 1
ATOM 681 C C . THR A 1 116 ? -23.478 7.344 -32.601 1.00 43.07 116 THR A C 1
ATOM 682 O O . THR A 1 116 ? -24.612 6.895 -32.787 1.00 42.42 116 THR A O 1
ATOM 686 N N . GLN A 1 117 ? -22.503 7.236 -33.513 1.00 45.25 117 GLN A N 1
ATOM 687 C CA . GLN A 1 117 ? -22.692 6.429 -34.715 1.00 43.61 117 GLN A CA 1
ATOM 688 C C . GLN A 1 117 ? -22.804 4.948 -34.381 1.00 42.42 117 GLN A C 1
ATOM 689 O O . GLN A 1 117 ? -23.571 4.219 -35.027 1.00 46.82 117 GLN A O 1
ATOM 695 N N . ASN A 1 118 ? -21.993 4.468 -33.432 1.00 39.37 118 ASN A N 1
ATOM 696 C CA . ASN A 1 118 ? -22.106 3.080 -32.987 1.00 46.77 118 ASN A CA 1
ATOM 697 C C . ASN A 1 118 ? -23.443 2.799 -32.305 1.00 41.65 118 ASN A C 1
ATOM 698 O O . ASN A 1 118 ? -23.974 1.687 -32.420 1.00 40.71 118 ASN A O 1
ATOM 703 N N . ASN A 1 119 ? -24.007 3.782 -31.606 1.00 40.88 119 ASN A N 1
ATOM 704 C CA . ASN A 1 119 ? -25.216 3.600 -30.801 1.00 31.26 119 ASN A CA 1
ATOM 705 C C . ASN A 1 119 ? -26.219 4.705 -31.110 1.00 37.43 119 ASN A C 1
ATOM 706 O O . ASN A 1 119 ? -26.486 5.570 -30.263 1.00 38.61 119 ASN A O 1
ATOM 711 N N . PRO A 1 120 ? -26.805 4.703 -32.312 1.00 38.86 120 PRO A N 1
ATOM 712 C CA . PRO A 1 120 ? -27.614 5.862 -32.736 1.00 43.29 120 PRO A CA 1
ATOM 713 C C . PRO A 1 120 ? -28.885 6.089 -31.931 1.00 43.48 120 PRO A C 1
ATOM 714 O O . PRO A 1 120 ? -29.498 7.151 -32.098 1.00 47.84 120 PRO A O 1
ATOM 718 N N . ASP A 1 121 ? -29.323 5.147 -31.093 1.00 36.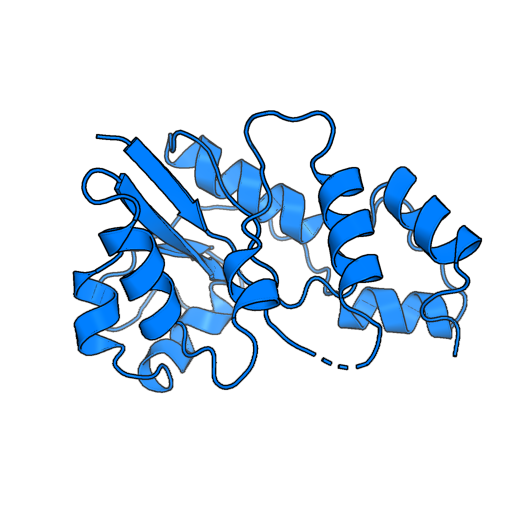07 121 ASP A N 1
ATOM 719 C CA . ASP A 1 121 ? -30.520 5.364 -30.281 1.00 45.07 121 ASP A CA 1
ATOM 720 C C . ASP A 1 121 ? -30.186 5.584 -28.823 1.00 42.91 121 ASP A C 1
ATOM 721 O O . ASP A 1 121 ? -31.046 5.405 -27.955 1.00 48.77 121 ASP A O 1
ATOM 726 N N . THR A 1 122 ? -28.953 5.946 -28.530 1.00 43.98 122 THR A N 1
ATOM 727 C CA . THR A 1 122 ? -28.541 6.215 -27.165 1.00 38.87 122 THR A CA 1
ATOM 728 C C . THR A 1 122 ? -28.394 7.714 -26.975 1.00 39.97 122 THR A C 1
ATOM 729 O O . THR A 1 122 ? -27.734 8.379 -27.778 1.00 37.25 122 THR A O 1
ATOM 733 N N . ASP A 1 123 ? -29.018 8.241 -25.929 1.00 36.68 123 ASP A N 1
ATOM 734 C CA . ASP A 1 123 ? -28.815 9.625 -25.522 1.00 38.83 123 ASP A CA 1
ATOM 735 C C . ASP A 1 123 ? -27.675 9.637 -24.517 1.00 38.34 123 ASP A C 1
ATOM 736 O O . ASP A 1 123 ? -27.745 8.944 -23.492 1.00 37.86 123 ASP A O 1
ATOM 741 N N . TYR A 1 124 ? -26.613 10.374 -24.822 1.00 32.48 124 TYR A N 1
ATOM 742 C CA . TYR A 1 124 ? -25.437 10.371 -23.975 1.00 33.50 124 TYR A CA 1
ATOM 743 C C . TYR A 1 124 ? -25.472 11.580 -23.060 1.00 32.12 124 TYR A C 1
ATOM 744 O O . TYR A 1 124 ? -25.751 12.700 -23.506 1.00 33.73 124 TYR A O 1
ATOM 753 N N . TYR A 1 125 ? -25.133 11.341 -21.795 1.00 32.07 125 TYR A N 1
ATOM 754 C CA . TYR A 1 125 ? -25.067 12.362 -20.753 1.00 32.04 125 TYR A CA 1
ATOM 755 C C . TYR A 1 125 ? -23.609 12.449 -20.314 1.00 31.06 125 TYR A C 1
ATOM 756 O O . TYR A 1 125 ? -23.091 11.529 -19.672 1.00 41.48 125 TYR A O 1
ATOM 765 N N . PHE A 1 126 ? -22.943 13.547 -20.674 1.00 29.57 126 PHE A N 1
ATOM 766 C CA . PHE A 1 126 ? -21.502 13.675 -20.490 1.00 34.37 126 PHE A CA 1
ATOM 767 C C . PHE A 1 126 ? -21.252 14.460 -19.205 1.00 36.86 126 PHE A C 1
ATOM 768 O O . PHE A 1 126 ? -21.440 15.680 -19.173 1.00 39.27 126 PHE A O 1
ATOM 776 N N . ILE A 1 127 ? -20.786 13.760 -18.172 1.00 37.11 127 ILE A N 1
ATOM 777 C CA . ILE A 1 127 ? -20.710 14.286 -16.807 1.00 38.61 127 ILE A CA 1
ATOM 778 C C . ILE A 1 127 ? -19.354 14.932 -16.573 1.00 47.50 127 ILE A C 1
ATOM 779 O O . ILE A 1 127 ? -18.313 14.288 -16.754 1.00 44.19 127 ILE A O 1
ATOM 784 N N . ILE A 1 128 ? -19.366 16.197 -16.133 1.00 47.60 128 ILE A N 1
ATOM 785 C CA . ILE A 1 128 ? -18.149 16.930 -15.815 1.00 44.47 128 ILE A CA 1
ATOM 786 C C . ILE A 1 128 ? -18.283 17.587 -14.443 1.00 44.81 128 ILE A C 1
ATOM 787 O O . ILE A 1 128 ? -19.385 17.898 -13.982 1.00 41.98 128 ILE A O 1
ATOM 792 N N . GLY A 1 129 ? -17.147 17.773 -13.779 1.00 45.70 129 GLY A N 1
ATOM 793 C CA . GLY A 1 129 ? -17.144 18.485 -12.516 1.00 42.42 129 GLY A CA 1
ATOM 794 C C . GLY A 1 129 ? -17.483 19.950 -12.708 1.00 46.39 129 GLY A C 1
ATOM 795 O O . GLY A 1 129 ? -17.178 20.557 -13.736 1.00 51.39 129 GLY A O 1
ATOM 796 N N . GLY A 1 130 ? -18.145 20.524 -11.708 1.00 47.82 130 GLY A N 1
ATOM 797 C CA . GLY A 1 130 ? -18.491 21.932 -11.791 1.00 54.35 130 GLY A CA 1
ATOM 798 C C . GLY A 1 130 ? -17.308 22.822 -12.117 1.00 58.80 130 GLY A C 1
ATOM 799 O O . GLY A 1 130 ? -17.461 23.838 -12.801 1.00 65.32 130 GLY A O 1
ATOM 800 N N . ASP A 1 131 ? -16.112 22.450 -11.645 1.00 61.01 131 ASP A N 1
ATOM 801 C CA . ASP A 1 131 ? -14.914 23.233 -11.939 1.00 70.77 131 ASP A CA 1
ATOM 802 C C . ASP A 1 131 ? -14.577 23.212 -13.426 1.00 71.34 131 ASP A C 1
ATOM 803 O O . ASP A 1 131 ? -14.057 24.202 -13.955 1.00 73.79 131 ASP A O 1
ATOM 808 N N . MET A 1 132 ? -14.909 22.150 -14.142 1.00 64.36 132 MET A N 1
ATOM 809 C CA . MET A 1 132 ? -14.487 22.051 -15.560 1.00 70.15 132 MET A CA 1
ATOM 810 C C . MET A 1 132 ? -15.440 22.821 -16.466 1.00 70.08 132 MET A C 1
ATOM 811 O O . MET A 1 132 ? -15.040 23.169 -17.574 1.00 73.95 132 MET A O 1
ATOM 816 N N . VAL A 1 133 ? -16.659 23.053 -16.010 1.00 68.94 133 VAL A N 1
ATOM 817 C CA . VAL A 1 133 ? -17.636 23.739 -16.845 1.00 63.70 133 VAL A CA 1
ATOM 818 C C . VAL A 1 133 ? -17.126 25.079 -17.368 1.00 74.60 133 VAL A C 1
ATOM 819 O O . VAL A 1 133 ? -17.580 25.555 -18.419 1.00 72.73 133 VAL A O 1
ATOM 823 N N . GLU A 1 134 ? -16.179 25.701 -16.663 1.00 75.94 134 GLU A N 1
ATOM 824 C CA . GLU A 1 134 ? -15.656 26.989 -17.106 1.00 83.34 134 GLU A CA 1
ATOM 825 C C . GLU A 1 134 ? -14.882 26.861 -18.412 1.00 78.97 134 GLU A C 1
ATOM 826 O O . GLU A 1 134 ? -15.025 27.704 -19.304 1.00 70.05 134 GLU A O 1
ATOM 832 N N . TYR A 1 135 ? -14.063 25.818 -18.549 1.00 85.20 135 TYR A N 1
ATOM 833 C CA . TYR A 1 135 ? -13.206 25.674 -19.721 1.00 88.20 135 TYR A CA 1
ATOM 834 C C . TYR A 1 135 ? -13.909 25.051 -20.917 1.00 82.42 135 TYR A C 1
ATOM 835 O O . TYR A 1 135 ? -13.241 24.764 -21.915 1.00 79.52 135 TYR A O 1
ATOM 844 N N . LEU A 1 136 ? -15.222 24.847 -20.859 1.00 84.20 136 LEU A N 1
ATOM 845 C CA . LEU A 1 136 ? -15.955 24.284 -21.988 1.00 77.84 136 LEU A CA 1
ATOM 846 C C . LEU A 1 136 ? -15.672 25.003 -23.309 1.00 80.06 136 LEU A C 1
ATOM 847 O O . LEU A 1 136 ? -15.747 24.367 -24.367 1.00 70.60 136 LEU A O 1
ATOM 852 N N . PRO A 1 137 ? -15.381 26.312 -23.318 1.00 84.20 137 PRO A N 1
ATOM 853 C CA . PRO A 1 137 ? -14.940 26.930 -24.580 1.00 90.33 137 PRO A CA 1
ATOM 854 C C . PRO A 1 137 ? -13.644 26.364 -25.139 1.00 88.98 137 PRO A C 1
ATOM 855 O O . PRO A 1 137 ? -13.460 26.378 -26.362 1.00 89.93 137 PRO A O 1
ATOM 859 N N . LYS A 1 138 ? -12.736 25.871 -24.295 1.00 87.01 138 LYS A N 1
ATOM 860 C CA . LYS A 1 138 ? -11.498 25.299 -24.814 1.00 94.31 138 LYS A CA 1
ATOM 861 C C . LYS A 1 138 ? -11.722 23.949 -25.492 1.00 94.60 138 LYS A C 1
ATOM 862 O O . LYS A 1 138 ? -10.771 23.395 -26.056 1.00 102.74 138 LYS A O 1
ATOM 868 N N . TRP A 1 139 ? -12.952 23.428 -25.503 1.00 91.82 139 TRP A N 1
ATOM 869 C CA . TRP A 1 139 ? -13.206 22.106 -26.061 1.00 80.64 139 TRP A CA 1
ATOM 870 C C . TRP A 1 139 ? -13.324 22.176 -27.577 1.00 80.20 139 TRP A C 1
ATOM 871 O O . TRP A 1 139 ? -14.021 23.036 -28.129 1.00 78.40 139 TRP A O 1
ATOM 882 N N . TYR A 1 140 ? -12.631 21.263 -28.246 1.00 77.97 140 TYR A N 1
ATOM 883 C CA . TYR A 1 140 ? -12.661 21.209 -29.699 1.00 66.23 140 TYR A CA 1
ATOM 884 C C . TYR A 1 140 ? -14.084 20.956 -30.185 1.00 64.41 140 TYR A C 1
ATOM 885 O O . TYR A 1 140 ? -14.753 20.027 -29.725 1.00 65.02 140 TYR A O 1
ATOM 894 N N . LYS A 1 141 ? -14.548 21.816 -31.095 1.00 59.92 141 LYS A N 1
ATOM 895 C CA . LYS A 1 141 ? -15.903 21.762 -31.656 1.00 67.16 141 LYS A CA 1
ATOM 896 C C . LYS A 1 141 ? -16.970 21.592 -30.573 1.00 66.71 141 LYS A C 1
ATOM 897 O O . LYS A 1 141 ? -17.892 20.783 -30.699 1.00 68.51 141 LYS A O 1
ATOM 903 N N . ILE A 1 142 ? -16.843 22.377 -29.497 1.00 64.60 142 ILE A N 1
ATOM 904 C CA . ILE A 1 142 ? -17.830 22.327 -28.421 1.00 62.80 142 ILE A CA 1
ATOM 905 C C . ILE A 1 142 ? -19.224 22.640 -28.946 1.00 70.31 142 ILE A C 1
ATOM 906 O O . ILE A 1 142 ? -20.218 22.084 -28.463 1.00 75.74 142 ILE A O 1
ATOM 911 N N . ASP A 1 143 ? -19.318 23.517 -29.946 1.00 73.24 143 ASP A N 1
ATOM 912 C CA . ASP A 1 143 ? -20.561 23.819 -30.647 1.00 78.20 143 ASP A CA 1
ATOM 913 C C . ASP A 1 143 ? -21.302 22.545 -31.031 1.00 77.56 143 ASP A C 1
ATOM 914 O O . ASP A 1 143 ? -22.386 22.257 -30.506 1.00 77.04 143 ASP A O 1
ATOM 919 N N . GLU A 1 144 ? -20.693 21.771 -31.932 1.00 74.21 144 GLU A N 1
ATOM 920 C CA . GLU A 1 144 ? -21.265 20.502 -32.366 1.00 72.15 144 GLU A CA 1
ATOM 921 C C . GLU A 1 144 ? -21.425 19.529 -31.204 1.00 64.33 144 GLU A C 1
ATOM 922 O O . GLU A 1 144 ? -22.411 18.783 -31.146 1.00 65.07 144 GLU A O 1
ATOM 928 N N . LEU A 1 145 ? -20.463 19.510 -30.273 1.00 55.38 145 LEU A N 1
ATOM 929 C CA . LEU A 1 145 ? -20.494 18.518 -29.203 1.00 59.02 145 LEU A CA 1
ATOM 930 C C . LEU A 1 145 ? -21.740 18.675 -28.343 1.00 68.48 145 LEU A C 1
ATOM 931 O O . LEU A 1 145 ? -22.335 17.679 -27.917 1.00 68.34 145 LEU A O 1
ATOM 936 N N . THR A 1 146 ? -22.167 19.920 -28.097 1.00 73.81 146 THR A N 1
ATOM 937 C CA . THR A 1 146 ? -23.375 20.140 -27.305 1.00 77.56 146 THR A CA 1
ATOM 938 C C . THR A 1 146 ? -24.638 19.756 -28.062 1.00 76.19 146 THR A C 1
ATOM 939 O O . THR A 1 146 ? -25.681 19.536 -27.437 1.00 76.83 146 THR A O 1
ATOM 943 N N . SER A 1 147 ? -24.580 19.688 -29.389 1.00 74.75 147 SER A N 1
ATOM 944 C CA . SER A 1 147 ? -25.706 19.149 -30.134 1.00 73.98 147 SER A CA 1
ATOM 945 C C . SER A 1 147 ? -25.692 17.627 -30.139 1.00 65.44 147 SER A C 1
ATOM 946 O O . SER A 1 147 ? -26.740 17.001 -30.322 1.00 70.13 147 SER A O 1
ATOM 949 N N . MET A 1 148 ? -24.533 17.022 -29.911 1.00 58.86 148 MET A N 1
ATOM 950 C CA . MET A 1 148 ? -24.412 15.572 -29.914 1.00 51.68 148 MET A CA 1
ATOM 951 C C . MET A 1 148 ? -24.876 14.958 -28.598 1.00 51.53 148 MET A C 1
ATOM 952 O O . MET A 1 148 ? -25.627 13.977 -28.602 1.00 56.40 148 MET A O 1
ATOM 957 N N . VAL A 1 149 ? -24.425 15.507 -27.466 1.00 44.58 149 VAL A N 1
ATOM 958 C CA . VAL A 1 149 ? -24.636 14.913 -26.146 1.00 41.15 149 VAL A CA 1
ATOM 959 C C . VAL A 1 149 ? -25.277 15.939 -25.218 1.00 42.38 149 VAL A C 1
ATOM 960 O O . VAL A 1 149 ? -25.370 17.127 -25.528 1.00 47.25 149 VAL A O 1
ATOM 964 N N . ASN A 1 150 ? -25.710 15.459 -24.051 1.00 44.25 150 ASN A N 1
ATOM 965 C CA . ASN A 1 150 ? -26.227 16.307 -22.980 1.00 41.71 150 ASN A CA 1
ATOM 966 C C . ASN A 1 150 ? -25.143 16.452 -21.923 1.00 41.22 150 ASN A C 1
ATOM 967 O O . ASN A 1 150 ? -24.806 15.476 -21.244 1.00 43.16 150 ASN A O 1
ATOM 972 N N . PHE A 1 151 ? -24.627 17.660 -21.750 1.00 36.37 151 PHE A N 1
ATOM 973 C CA . PHE A 1 151 ? -23.667 17.883 -20.677 1.00 37.06 151 PHE A CA 1
ATOM 974 C C . PHE A 1 151 ? -24.374 17.963 -19.328 1.00 35.98 151 PHE A C 1
ATOM 975 O O . PHE A 1 151 ? -25.413 18.610 -19.202 1.00 31.49 151 PHE A O 1
ATOM 983 N N . VAL A 1 152 ? -23.788 17.311 -18.323 1.00 39.50 152 VAL A N 1
ATOM 984 C CA . VAL A 1 152 ? -24.295 17.288 -16.949 1.00 38.59 152 VAL A CA 1
ATOM 985 C C . VAL A 1 152 ? -23.187 17.831 -16.050 1.00 37.70 152 VAL A C 1
ATOM 986 O O . VAL A 1 152 ? -22.108 17.237 -15.958 1.00 41.35 152 VAL A O 1
ATOM 990 N N . GLY A 1 153 ? -23.430 18.973 -15.419 1.00 30.81 153 GLY A N 1
ATOM 991 C CA . GLY A 1 153 ? -22.482 19.533 -14.468 1.00 41.61 153 GLY A CA 1
ATOM 992 C C . GLY A 1 153 ? -22.729 19.015 -13.055 1.00 37.88 153 GLY A C 1
ATOM 993 O O . GLY A 1 153 ? -23.870 18.841 -12.626 1.00 35.25 153 GLY A O 1
ATOM 994 N N . ILE A 1 154 ? -21.640 18.779 -12.334 1.00 37.54 154 ILE A N 1
ATOM 995 C CA . ILE A 1 154 ? -21.714 18.384 -10.929 1.00 37.29 154 ILE A CA 1
ATOM 996 C C . ILE A 1 154 ? -21.562 19.640 -10.086 1.00 41.77 154 ILE A C 1
ATOM 997 O O . ILE A 1 154 ? -20.490 20.247 -10.066 1.00 42.21 154 ILE A O 1
ATOM 1002 N N . ARG A 1 155 ? -22.631 20.043 -9.393 1.00 33.95 155 ARG A N 1
ATOM 1003 C CA . ARG A 1 155 ? -22.563 21.224 -8.547 1.00 49.40 155 ARG A CA 1
ATOM 1004 C C . ARG A 1 155 ? -21.453 21.071 -7.508 1.00 55.71 155 ARG A C 1
ATOM 1005 O O . ARG A 1 155 ? -21.433 20.094 -6.758 1.00 52.09 155 ARG A O 1
ATOM 1013 N N . ARG A 1 156 ? -20.528 22.029 -7.471 1.00 56.63 156 ARG A N 1
ATOM 1014 C CA . ARG A 1 156 ? -19.396 21.977 -6.557 1.00 71.22 156 ARG A CA 1
ATOM 1015 C C . ARG A 1 156 ? -19.257 23.300 -5.814 1.00 78.75 156 ARG A C 1
ATOM 1016 O O . ARG A 1 156 ? -19.556 24.360 -6.370 1.00 79.46 156 ARG A O 1
ATOM 1024 N N . PRO A 1 157 ? -18.818 23.262 -4.555 1.00 85.86 157 PRO A N 1
ATOM 1025 C CA . PRO A 1 157 ? -18.594 24.516 -3.818 1.00 85.73 157 PRO A CA 1
ATOM 1026 C C . PRO A 1 157 ? -17.433 25.312 -4.401 1.00 84.40 157 PRO A C 1
ATOM 1027 O O . PRO A 1 157 ? -16.421 24.751 -4.831 1.00 79.25 157 PRO A O 1
ATOM 1031 N N . GLY A 1 158 ? -17.594 26.636 -4.418 1.00 85.52 158 GLY A N 1
ATOM 1032 C CA . GLY A 1 158 ? -16.573 27.522 -4.944 1.00 90.85 158 GLY A CA 1
ATOM 1033 C C . GLY A 1 158 ? -16.801 27.935 -6.386 1.00 96.79 158 GLY A C 1
ATOM 1034 O O . GLY A 1 158 ? -16.697 29.120 -6.720 1.00 102.98 158 GLY A O 1
ATOM 1035 N N . TYR A 1 159 ? -17.110 26.965 -7.246 1.00 95.79 159 TYR A N 1
ATOM 1036 C CA . TYR A 1 159 ? -17.341 27.205 -8.664 1.00 98.06 159 TYR A CA 1
ATOM 1037 C C . TYR A 1 159 ? -18.814 27.494 -8.926 1.00 101.15 159 TYR A C 1
ATOM 1038 O O . TYR A 1 159 ? -19.701 26.986 -8.235 1.00 100.43 159 TYR A O 1
ATOM 1047 N N . THR A 1 160 ? -19.064 28.314 -9.942 1.00 104.14 160 THR A N 1
ATOM 1048 C CA . THR A 1 160 ? -20.395 28.853 -10.164 1.00 105.40 160 THR A CA 1
ATOM 1049 C C . THR A 1 160 ? -21.298 27.836 -10.864 1.00 103.47 160 THR A C 1
ATOM 1050 O O . THR A 1 160 ? -20.839 26.865 -11.479 1.00 96.69 160 THR A O 1
ATOM 1054 N N . THR A 1 161 ? -22.608 28.065 -10.737 1.00 104.84 161 THR A N 1
ATOM 1055 C CA . THR A 1 161 ? -23.633 27.298 -11.432 1.00 98.98 161 THR A CA 1
ATOM 1056 C C . THR A 1 161 ? -24.068 27.966 -12.736 1.00 107.98 161 THR A C 1
ATOM 1057 O O . THR A 1 161 ? -25.108 27.597 -13.298 1.00 110.39 161 THR A O 1
ATOM 1061 N N . ASP A 1 162 ? -23.299 28.943 -13.216 1.00 109.14 162 ASP A N 1
ATOM 1062 C CA . ASP A 1 162 ? -23.552 29.633 -14.472 1.00 108.68 162 ASP A CA 1
ATOM 1063 C C . ASP A 1 162 ? -22.594 29.134 -15.541 1.00 101.01 162 ASP A C 1
ATOM 1064 O O . ASP A 1 162 ? -21.455 28.759 -15.247 1.00 99.48 162 ASP A O 1
ATOM 1069 N N . THR A 1 163 ? -23.062 29.159 -16.791 1.00 97.02 163 THR A N 1
ATOM 1070 C CA . THR A 1 163 ? -22.217 28.848 -17.938 1.00 94.04 163 THR A CA 1
ATOM 1071 C C . THR A 1 163 ? -22.953 29.096 -19.246 1.00 91.41 163 THR A C 1
ATOM 1072 O O . THR A 1 163 ? -24.184 28.967 -19.308 1.00 89.13 163 THR A O 1
ATOM 1076 N N . PRO A 1 164 ? -22.234 29.437 -20.322 1.00 93.41 164 PRO A N 1
ATOM 1077 C CA . PRO A 1 164 ? -22.817 29.270 -21.654 1.00 90.45 164 PRO A CA 1
ATOM 1078 C C . PRO A 1 164 ? -23.060 27.795 -21.898 1.00 85.18 164 PRO A C 1
ATOM 1079 O O . PRO A 1 164 ? -22.780 26.965 -21.026 1.00 86.15 164 PRO A O 1
ATOM 1083 N N . TYR A 1 165 ? -23.564 27.458 -23.073 1.00 82.07 165 TYR A N 1
ATOM 1084 C CA . TYR A 1 165 ? -23.803 26.073 -23.451 1.00 73.83 165 TYR A CA 1
ATOM 1085 C C . TYR A 1 165 ? -24.926 25.476 -22.616 1.00 67.18 165 TYR A C 1
ATOM 1086 O O . TYR A 1 165 ? -25.160 25.882 -21.468 1.00 64.33 165 TYR A O 1
ATOM 1095 N N . PRO A 1 166 ? -25.647 24.534 -23.168 1.00 64.21 166 PRO A N 1
ATOM 1096 C CA . PRO A 1 166 ? -26.709 23.890 -22.405 1.00 57.39 166 PRO A CA 1
ATOM 1097 C C . PRO A 1 166 ?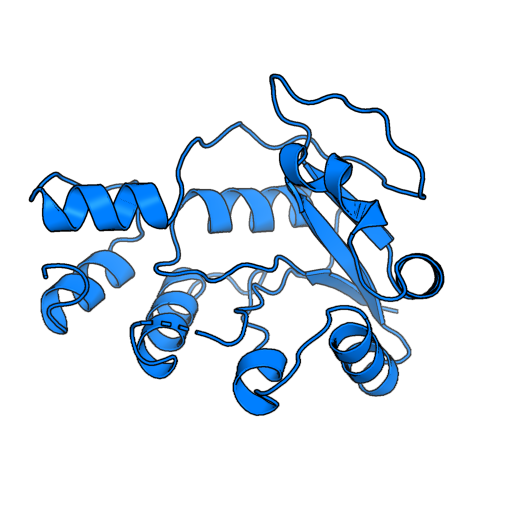 -26.150 22.813 -21.495 1.00 51.38 166 PRO A C 1
ATOM 1098 O O . PRO A 1 166 ? -25.909 21.682 -21.936 1.00 47.49 166 PRO A O 1
ATOM 1102 N N . VAL A 1 167 ? -25.922 23.165 -20.229 1.00 52.28 167 VAL A N 1
ATOM 1103 C CA . VAL A 1 167 ? -25.532 22.220 -19.185 1.00 40.46 167 VAL A CA 1
ATOM 1104 C C . VAL A 1 167 ? -26.690 22.112 -18.201 1.00 35.77 167 VAL A C 1
ATOM 1105 O O . VAL A 1 167 ? -27.224 23.136 -17.757 1.00 41.04 167 VAL A O 1
ATOM 1109 N N . ILE A 1 168 ? -27.074 20.891 -17.856 1.00 33.33 168 ILE A N 1
ATOM 1110 C CA . ILE A 1 168 ? -27.980 20.679 -16.722 1.00 41.33 168 ILE A CA 1
ATOM 1111 C C . ILE A 1 168 ? -27.151 20.160 -15.554 1.00 37.53 168 ILE A C 1
ATOM 1112 O O . ILE A 1 168 ? -26.067 19.601 -15.729 1.00 34.77 168 ILE A O 1
ATOM 1117 N N . TRP A 1 169 ? -27.663 20.338 -14.336 1.00 37.99 169 TRP A N 1
ATOM 1118 C CA . TRP A 1 169 ? -26.845 20.159 -13.148 1.00 41.40 169 TRP A CA 1
ATOM 1119 C C . TRP A 1 169 ? -27.425 19.105 -12.218 1.00 39.90 169 TRP A C 1
ATOM 1120 O O . TRP A 1 169 ? -28.644 18.917 -12.133 1.00 38.72 169 TRP A O 1
ATOM 1131 N N A VAL A 1 170 ? -26.533 18.443 -11.488 0.59 33.72 170 VAL A N 1
ATOM 1132 N N B VAL A 1 170 ? -26.533 18.392 -11.539 0.41 34.52 170 VAL A N 1
ATOM 1133 C CA A VAL A 1 170 ? -26.912 17.417 -10.525 0.59 34.67 170 VAL A CA 1
ATOM 1134 C CA B VAL A 1 170 ? -26.923 17.459 -10.496 0.41 35.63 170 VAL A CA 1
ATOM 1135 C C A VAL A 1 170 ? -26.063 17.599 -9.268 0.59 39.62 170 VAL A C 1
ATOM 1136 C C B VAL A 1 170 ? -26.168 17.850 -9.232 0.41 39.25 170 VAL A C 1
ATOM 1137 O O A VAL A 1 170 ? -24.886 17.970 -9.352 0.59 39.87 170 VAL A O 1
ATOM 1138 O O B VAL A 1 170 ? -25.182 18.590 -9.272 0.41 36.85 170 VAL A O 1
ATOM 1145 N N . ASP A 1 171 ? -26.680 17.382 -8.099 1.00 36.18 171 ASP A N 1
ATOM 1146 C CA . ASP A 1 171 ? -26.022 17.543 -6.798 1.00 42.24 171 ASP A CA 1
ATOM 1147 C C . ASP A 1 171 ? -25.350 16.231 -6.403 1.00 40.75 171 ASP A C 1
ATOM 1148 O O . ASP A 1 171 ? -25.953 15.161 -6.520 1.00 44.08 171 ASP A O 1
ATOM 1153 N N . VAL A 1 172 ? -24.094 16.312 -5.974 1.00 39.27 172 VAL A N 1
ATOM 1154 C CA . VAL A 1 172 ? -23.307 15.144 -5.575 1.00 37.32 172 VAL A CA 1
ATOM 1155 C C . VAL A 1 172 ? -22.567 15.571 -4.310 1.00 43.28 172 VAL A C 1
ATOM 1156 O O . VAL A 1 172 ? -22.073 16.709 -4.257 1.00 45.42 172 VAL A O 1
ATOM 1160 N N . PRO A 1 173 ? -22.505 14.747 -3.258 1.00 39.26 173 PRO A N 1
ATOM 1161 C CA . PRO A 1 173 ? -21.693 15.119 -2.090 1.00 40.99 173 PRO A CA 1
ATOM 1162 C C . PRO A 1 173 ? -20.260 15.393 -2.519 1.00 31.99 173 PRO A C 1
ATOM 1163 O O . PRO A 1 173 ? -19.661 14.611 -3.246 1.00 39.72 173 PRO A O 1
ATOM 1167 N N . GLU A 1 174 ? -19.732 16.528 -2.091 1.00 41.15 174 GLU A N 1
ATOM 1168 C CA . GLU A 1 174 ? -18.351 16.890 -2.394 1.00 46.15 174 GLU A CA 1
ATOM 1169 C C . GLU A 1 174 ? -17.376 15.846 -1.853 1.00 45.28 174 GLU A C 1
ATOM 1170 O O . GLU A 1 174 ? -17.363 15.564 -0.656 1.00 41.35 174 GLU A O 1
ATOM 1176 N N . ILE A 1 175 ? -16.572 15.265 -2.739 1.00 40.34 175 ILE A N 1
ATOM 1177 C CA . ILE A 1 175 ? -15.513 14.316 -2.385 1.00 39.28 175 ILE A CA 1
ATOM 1178 C C . ILE A 1 175 ? -14.219 14.870 -2.964 1.00 48.81 175 ILE A C 1
ATOM 1179 O O . ILE A 1 175 ? -13.967 14.737 -4.167 1.00 49.14 175 ILE A O 1
ATOM 1184 N N . ASP A 1 176 ? -13.384 15.452 -2.109 1.00 41.87 176 ASP A N 1
ATOM 1185 C CA . ASP A 1 176 ? -12.204 16.210 -2.527 1.00 46.01 176 ASP A CA 1
ATOM 1186 C C . ASP A 1 176 ? -10.982 15.297 -2.643 1.00 42.79 176 ASP A C 1
ATOM 1187 O O . ASP A 1 176 ? -9.979 15.458 -1.953 1.00 47.51 176 ASP A O 1
ATOM 1192 N N . ILE A 1 177 ? -11.092 14.327 -3.542 1.00 41.53 177 ILE A N 1
ATOM 1193 C CA . ILE A 1 177 ? -10.026 13.385 -3.854 1.00 45.69 177 ILE A CA 1
ATOM 1194 C C . ILE A 1 177 ? -9.671 13.573 -5.324 1.00 44.82 177 ILE A C 1
ATOM 1195 O O . ILE A 1 177 ? -10.560 13.794 -6.153 1.00 42.39 177 ILE A O 1
ATOM 1200 N N . SER A 1 178 ? -8.390 13.480 -5.648 1.00 49.02 178 SER A N 1
ATOM 1201 C CA . SER A 1 178 ? -7.963 13.469 -7.044 1.00 51.36 178 SER A CA 1
ATOM 1202 C C . SER A 1 178 ? -6.865 12.436 -7.228 1.00 48.34 178 SER A C 1
ATOM 1203 O O . SER A 1 178 ? -6.097 12.155 -6.305 1.00 44.89 178 SER A O 1
ATOM 1206 N N . SER A 1 179 ? -6.783 11.888 -8.443 1.00 57.81 179 SER A N 1
ATOM 1207 C CA . SER A 1 179 ? -5.734 10.921 -8.741 1.00 52.13 179 SER A CA 1
ATOM 1208 C C . SER A 1 179 ? -4.366 11.460 -8.362 1.00 48.52 179 SER A C 1
ATOM 1209 O O . SER A 1 179 ? -3.559 10.757 -7.742 1.00 51.92 179 SER A O 1
ATOM 1212 N N . THR A 1 180 ? -4.096 12.724 -8.687 1.00 48.52 180 THR A N 1
ATOM 1213 C CA . THR A 1 180 ? -2.822 13.321 -8.303 1.00 55.56 180 THR A CA 1
ATOM 1214 C C . THR A 1 180 ? -2.603 13.252 -6.796 1.00 50.36 180 THR A C 1
ATOM 1215 O O . THR A 1 180 ? -1.505 12.902 -6.335 1.00 47.85 180 THR A O 1
ATOM 1219 N N . LYS A 1 181 ? -3.638 13.574 -6.013 1.00 55.86 181 LYS A N 1
ATOM 1220 C CA . LYS A 1 181 ? -3.527 13.506 -4.554 1.00 56.35 181 LYS A CA 1
ATOM 1221 C C . LYS A 1 181 ? -3.133 12.104 -4.106 1.00 44.22 181 LYS A C 1
ATOM 1222 O O . LYS A 1 181 ? -2.200 11.929 -3.316 1.00 46.65 181 LYS A O 1
ATOM 1228 N N . ILE A 1 182 ? -3.838 11.092 -4.622 1.00 45.94 182 ILE A N 1
ATOM 1229 C CA . ILE A 1 182 ? -3.566 9.702 -4.265 1.00 46.77 182 ILE A CA 1
ATOM 1230 C C . ILE A 1 182 ? -2.128 9.333 -4.613 1.00 56.03 182 ILE A C 1
ATOM 1231 O O . ILE A 1 182 ? -1.379 8.833 -3.765 1.00 55.23 182 ILE A O 1
ATOM 1236 N N . ARG A 1 183 ? -1.716 9.577 -5.869 1.00 56.27 183 ARG A N 1
ATOM 1237 C CA . ARG A 1 183 ? -0.330 9.307 -6.260 1.00 58.22 183 ARG A CA 1
ATOM 1238 C C . ARG A 1 183 ? 0.649 9.997 -5.332 1.00 56.95 183 ARG A C 1
ATOM 1239 O O . ARG A 1 183 ? 1.668 9.411 -4.942 1.00 56.20 183 ARG A O 1
ATOM 1247 N N . GLN A 1 184 ? 0.369 11.253 -4.968 1.00 56.89 184 GLN A N 1
ATOM 1248 C CA . GLN A 1 184 ? 1.266 11.944 -4.050 1.00 61.50 184 GLN A CA 1
ATOM 1249 C C . GLN A 1 184 ? 1.318 11.221 -2.712 1.00 62.20 184 GLN A C 1
ATOM 1250 O O . GLN A 1 184 ? 2.395 11.049 -2.131 1.00 62.32 184 GLN A O 1
ATOM 1256 N N . LYS A 1 185 ? 0.159 10.772 -2.219 1.00 62.39 185 LYS A N 1
ATOM 1257 C CA . LYS A 1 185 ? 0.120 10.061 -0.943 1.00 60.34 185 LYS A CA 1
ATOM 1258 C C . LYS A 1 185 ? 0.894 8.751 -1.019 1.00 58.17 185 LYS A C 1
ATOM 1259 O O . LYS A 1 185 ? 1.627 8.400 -0.084 1.00 60.63 185 LYS A O 1
ATOM 1265 N N . ILE A 1 186 ? 0.736 8.013 -2.126 1.00 55.80 186 ILE A N 1
ATOM 1266 C CA . ILE A 1 186 ? 1.502 6.785 -2.333 1.00 64.68 186 ILE A CA 1
ATOM 1267 C C . ILE A 1 186 ? 2.994 7.091 -2.341 1.00 70.77 186 ILE A C 1
ATOM 1268 O O . ILE A 1 186 ? 3.785 6.427 -1.659 1.00 72.21 186 ILE A O 1
ATOM 1273 N N . LYS A 1 187 ? 3.396 8.119 -3.094 1.00 71.52 187 LYS A N 1
ATOM 1274 C CA . LYS A 1 187 ? 4.810 8.499 -3.150 1.00 75.13 187 LYS A CA 1
ATOM 1275 C C . LYS A 1 187 ? 5.340 8.897 -1.779 1.00 78.22 187 LYS A C 1
ATOM 1276 O O . LYS A 1 187 ? 6.504 8.627 -1.458 1.00 83.95 187 LYS A O 1
ATOM 1282 N N . GLU A 1 188 ? 4.519 9.556 -0.959 1.00 74.37 188 GLU A N 1
ATOM 1283 C CA . GLU A 1 188 ? 4.965 9.933 0.379 1.00 72.43 188 GLU A CA 1
ATOM 1284 C C . GLU A 1 188 ? 4.750 8.829 1.407 1.00 66.77 188 GLU A C 1
ATOM 1285 O O . GLU A 1 188 ? 5.111 9.013 2.571 1.00 74.63 188 GLU A O 1
ATOM 1291 N N . GLY A 1 189 ? 4.170 7.702 1.014 1.00 70.00 189 GLY A N 1
ATOM 1292 C CA . GLY A 1 189 ? 3.974 6.606 1.941 1.00 71.54 189 GLY A CA 1
ATOM 1293 C C . GLY A 1 189 ? 2.831 6.791 2.911 1.00 67.76 189 GLY A C 1
ATOM 1294 O O . GLY A 1 189 ? 2.876 6.248 4.015 1.00 66.83 189 GLY A O 1
ATOM 1295 N N . CYS A 1 190 ? 1.808 7.541 2.533 1.00 66.11 190 CYS A N 1
ATOM 1296 C CA . CYS A 1 190 ? 0.662 7.806 3.387 1.0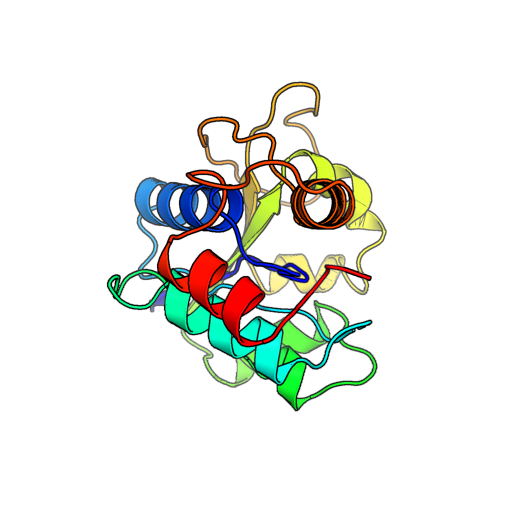0 64.57 190 CYS A CA 1
ATOM 1297 C C . CYS A 1 190 ? -0.482 6.854 3.058 1.00 59.53 190 CYS A C 1
ATOM 1298 O O . CYS A 1 190 ? -0.518 6.231 1.994 1.00 62.21 190 CYS A O 1
ATOM 1301 N N . SER A 1 191 ? -1.423 6.746 3.990 1.00 52.83 191 SER A N 1
ATOM 1302 C CA . SER A 1 191 ? -2.559 5.851 3.796 1.00 49.85 191 SER A CA 1
ATOM 1303 C C . SER A 1 191 ? -3.475 6.364 2.706 1.00 48.42 191 SER A C 1
A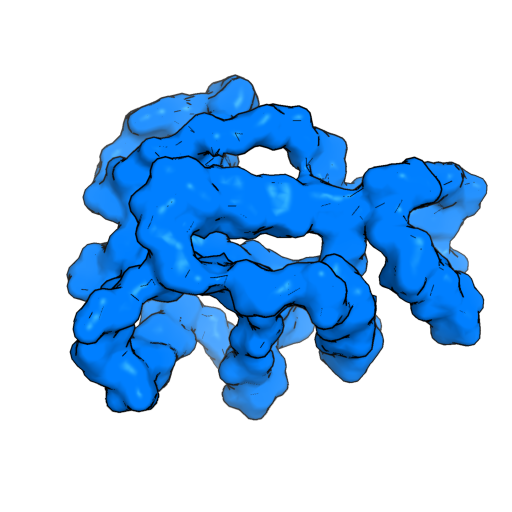TOM 1304 O O . SER A 1 191 ? -3.718 7.568 2.595 1.00 50.22 191 SER A O 1
ATOM 1307 N N . ILE A 1 192 ? -4.007 5.430 1.914 1.00 44.48 192 ILE A N 1
ATOM 1308 C CA . ILE A 1 192 ? -5.046 5.695 0.933 1.00 46.56 192 ILE A CA 1
ATOM 1309 C C . ILE A 1 192 ? -6.278 4.841 1.179 1.00 41.73 192 ILE A C 1
ATOM 1310 O O . ILE A 1 192 ? -7.174 4.806 0.346 1.00 38.98 192 ILE A O 1
ATOM 1315 N N . ARG A 1 193 ? -6.343 4.158 2.326 1.00 43.20 193 ARG A N 1
ATOM 1316 C CA . ARG A 1 193 ? -7.495 3.310 2.601 1.00 44.56 193 ARG A CA 1
ATOM 1317 C C . ARG A 1 193 ? -8.764 4.146 2.652 1.00 38.38 193 ARG A C 1
ATOM 1318 O O . ARG A 1 193 ? -8.762 5.252 3.194 1.00 38.67 193 ARG A O 1
ATOM 1326 N N . TYR A 1 194 ? -9.846 3.590 2.106 1.00 36.77 194 TYR A N 1
ATOM 1327 C CA . TYR A 1 194 ? -11.163 4.221 1.966 1.00 38.42 194 TYR A CA 1
ATOM 1328 C C . TYR A 1 194 ? -11.179 5.301 0.874 1.00 40.59 194 TYR A C 1
ATOM 1329 O O . TYR A 1 194 ? -12.228 5.557 0.282 1.00 45.13 194 TYR A O 1
ATOM 1338 N N . LEU A 1 195 ? -10.045 5.958 0.599 1.00 40.62 195 LEU A N 1
ATOM 1339 C CA . LEU A 1 195 ? -9.996 6.869 -0.548 1.00 39.58 195 LEU A CA 1
ATOM 1340 C C . LEU A 1 195 ? -9.974 6.122 -1.870 1.00 37.20 195 LEU A C 1
ATOM 1341 O O . LEU A 1 195 ? -10.282 6.710 -2.918 1.00 39.00 195 LEU A O 1
ATOM 1346 N N . VAL A 1 196 ? -9.604 4.848 -1.844 1.00 36.81 196 VAL A N 1
ATOM 1347 C CA . VAL A 1 196 ? -9.382 4.022 -3.029 1.00 36.86 196 VAL A CA 1
ATOM 1348 C C . VAL A 1 196 ? -9.933 2.642 -2.695 1.00 45.47 196 VAL A C 1
ATOM 1349 O O . VAL A 1 196 ? -9.688 2.149 -1.580 1.00 40.25 196 VAL A O 1
ATOM 1353 N N . PRO A 1 197 ? -10.647 1.975 -3.603 1.00 47.42 197 PRO A N 1
ATOM 1354 C CA . PRO A 1 197 ? -11.218 0.664 -3.267 1.00 43.38 197 PRO A CA 1
ATOM 1355 C C . PRO A 1 197 ? -10.152 -0.353 -2.891 1.00 43.59 197 PRO A C 1
ATOM 1356 O O . PRO A 1 197 ? -9.022 -0.323 -3.394 1.00 46.71 197 PRO A O 1
ATOM 1360 N N . ASP A 1 198 ? -10.542 -1.278 -2.004 1.00 46.65 198 ASP A N 1
ATOM 1361 C CA . ASP A 1 198 ? -9.592 -2.234 -1.445 1.00 50.42 198 ASP A CA 1
ATOM 1362 C C . ASP A 1 198 ? -8.929 -3.057 -2.541 1.00 55.67 198 ASP A C 1
ATOM 1363 O O . ASP A 1 198 ? -7.713 -3.283 -2.505 1.00 62.69 198 ASP A O 1
ATOM 1368 N N . LYS A 1 199 ? -9.713 -3.528 -3.514 1.00 50.39 199 LYS A N 1
ATOM 1369 C CA . LYS A 1 199 ? -9.138 -4.289 -4.620 1.00 52.37 199 LYS A CA 1
ATOM 1370 C C . LYS A 1 199 ? -8.140 -3.455 -5.415 1.00 49.11 199 LYS A C 1
ATOM 1371 O O . LYS A 1 199 ? -7.141 -3.985 -5.907 1.00 58.04 199 LYS A O 1
ATOM 1377 N N . VAL A 1 200 ? -8.389 -2.152 -5.553 1.00 44.92 200 VAL A N 1
ATOM 1378 C CA . VAL A 1 200 ? -7.459 -1.305 -6.292 1.00 43.58 200 VAL A CA 1
ATOM 1379 C C . VAL A 1 200 ? -6.180 -1.067 -5.485 1.00 51.53 200 VAL A C 1
ATOM 1380 O O . VAL A 1 200 ? -5.069 -1.119 -6.035 1.00 53.51 200 VAL A O 1
ATOM 1384 N N . ILE A 1 201 ? -6.304 -0.818 -4.173 1.00 49.65 201 ILE A N 1
ATOM 1385 C CA . ILE A 1 201 ? -5.113 -0.702 -3.322 1.00 51.42 201 ILE A CA 1
ATOM 1386 C C . ILE A 1 201 ? -4.241 -1.947 -3.456 1.00 57.35 201 ILE A C 1
ATOM 1387 O O . ILE A 1 201 ? -3.015 -1.862 -3.611 1.00 60.93 201 ILE A O 1
ATOM 1392 N N . ASP A 1 202 ? -4.881 -3.105 -3.373 1.00 56.48 202 ASP A N 1
ATOM 1393 C CA . ASP A 1 202 ? -4.152 -4.387 -3.488 1.00 57.89 202 ASP A CA 1
ATOM 1394 C C . ASP A 1 202 ? -3.400 -4.444 -4.819 1.00 58.48 202 ASP A C 1
ATOM 1395 O O . ASP A 1 202 ? -2.263 -4.869 -4.818 1.00 59.59 202 ASP A O 1
ATOM 1400 N N . TYR A 1 203 ? -4.012 -3.989 -5.902 1.00 59.98 203 TYR A N 1
ATOM 1401 C CA . TYR A 1 203 ? -3.375 -4.058 -7.232 1.00 56.99 203 TYR A CA 1
ATOM 1402 C C . TYR A 1 203 ? -2.177 -3.131 -7.244 1.00 54.52 203 TYR A C 1
ATOM 1403 O O . TYR A 1 203 ? -1.129 -3.531 -7.706 1.00 56.84 203 TYR A O 1
ATOM 1412 N N . ILE A 1 204 ? -2.377 -1.908 -6.782 1.00 55.83 204 ILE A N 1
ATOM 1413 C CA . ILE A 1 204 ? -1.283 -0.907 -6.743 1.00 57.11 204 ILE A CA 1
ATOM 1414 C C . ILE A 1 204 ? -0.117 -1.547 -6.000 1.00 58.16 204 ILE A C 1
ATOM 1415 O O . ILE A 1 204 ? 0.997 -1.488 -6.498 1.00 69.69 204 ILE A O 1
ATOM 1420 N N . GLN A 1 205 ? -0.394 -2.142 -4.856 1.00 60.12 205 GLN A N 1
ATOM 1421 C CA . GLN A 1 205 ? 0.730 -2.697 -4.108 1.00 63.95 205 GLN A CA 1
ATOM 1422 C C . GLN A 1 205 ? 1.285 -3.944 -4.784 1.00 63.82 205 GLN A C 1
ATOM 1423 O O . GLN A 1 205 ? 2.504 -4.167 -4.788 1.00 62.48 205 GLN A O 1
ATOM 1429 N N . ASN A 1 206 ? 0.416 -4.767 -5.370 1.00 65.13 206 ASN A N 1
ATOM 1430 C CA . ASN A 1 206 ? 0.896 -5.995 -6.006 1.00 71.01 206 ASN A CA 1
ATOM 1431 C C . ASN A 1 206 ? 1.784 -5.695 -7.206 1.00 74.25 206 ASN A C 1
ATOM 1432 O O . ASN A 1 206 ? 2.788 -6.382 -7.434 1.00 78.58 206 ASN A O 1
ATOM 1437 N N . GLU A 1 207 ? 1.430 -4.680 -7.986 1.00 70.09 207 GLU A N 1
ATOM 1438 C CA . GLU A 1 207 ? 2.191 -4.292 -9.164 1.00 69.27 207 GLU A CA 1
ATOM 1439 C C . GLU A 1 207 ? 3.255 -3.245 -8.863 1.00 71.72 207 GLU A C 1
ATOM 1440 O O . GLU A 1 207 ? 4.028 -2.895 -9.760 1.00 75.36 207 GLU A O 1
ATOM 1446 N N . GLY A 1 208 ? 3.320 -2.743 -7.634 1.00 75.57 208 GLY A N 1
ATOM 1447 C CA . GLY A 1 208 ? 4.335 -1.764 -7.281 1.00 72.75 208 GLY A CA 1
ATOM 1448 C C . GLY A 1 208 ? 4.161 -0.436 -7.986 1.00 68.52 208 GLY A C 1
ATOM 1449 O O . GLY A 1 208 ? 5.156 0.221 -8.326 1.00 70.54 208 GLY A O 1
ATOM 1450 N N . LEU A 1 209 ? 2.916 -0.032 -8.222 1.00 64.75 209 LEU A N 1
ATOM 1451 C CA . LEU A 1 209 ? 2.629 1.210 -8.919 1.00 64.81 209 LEU A CA 1
ATOM 1452 C C . LEU A 1 209 ? 2.846 2.424 -8.021 1.00 66.58 209 LEU A C 1
ATOM 1453 O O . LEU A 1 209 ? 2.696 2.357 -6.797 1.00 61.42 209 LEU A O 1
ATOM 1458 N N . TYR A 1 210 ? 3.190 3.547 -8.655 1.00 63.98 210 TYR A N 1
ATOM 1459 C CA . TYR A 1 210 ? 3.135 4.900 -8.109 1.00 67.01 210 TYR A CA 1
ATOM 1460 C C . TYR A 1 210 ? 4.109 5.134 -6.967 1.00 81.29 210 TYR A C 1
ATOM 1461 O O . TYR A 1 210 ? 4.108 6.229 -6.385 1.00 80.91 210 TYR A O 1
ATOM 1470 N N . GLU A 1 211 ? 4.929 4.157 -6.611 1.00 82.52 211 GLU A N 1
ATOM 1471 C CA . GLU A 1 211 ? 5.845 4.329 -5.499 1.00 92.64 211 GLU A CA 1
ATOM 1472 C C . GLU A 1 211 ? 7.188 4.885 -5.938 1.00 106.31 211 GLU A C 1
ATOM 1473 O O . GLU A 1 211 ? 8.138 4.881 -5.148 1.00 118.12 211 GLU A O 1
ATOM 1479 N N . TYR A 1 212 ? 7.264 5.395 -7.160 1.00 104.33 212 TYR A N 1
ATOM 1480 C CA . TYR A 1 212 ? 8.469 6.042 -7.670 1.00 109.46 212 TYR A CA 1
ATOM 1481 C C . TYR A 1 212 ? 8.441 7.547 -7.402 1.00 108.29 212 TYR A C 1
ATOM 1482 O O . TYR A 1 212 ? 7.591 8.271 -7.927 1.00 103.77 212 TYR A O 1
#

Solvent-accessible surface area: 9608 Å² total; per-residue (Å²): 174,97,67,4,0,1,8,32,27,67,1,25,0,0,4,51,2,18,28,38,37,0,42,62,0,0,132,83,63,48,11,65,74,0,44,0,4,0,32,96,145,170,48,98,23,144,46,7,41,45,0,0,88,46,11,11,102,118,37,114,9,4,69,27,32,52,24,11,26,87,135,13,60,154,35,98,32,16,46,4,0,74,55,8,27,110,97,54,104,93,14,52,11,34,9,2,3,9,0,49,79,1,78,135,0,78,162,40,97,82,10,110,78,0,24,105,42,6,59,2,0,0,4,107,58,95,89,100,62,75,102,40,92,67,93,19,88,45,9,89,15,80,79,49,93,28,51,14,74,97,0,52,90,73,17,84,129,70,66,86,15,141,173,51,1,25,86,92,0,32,83,34,2,112,122,89,42,16,15,91,236